Protein AF-A0A0F8Y783-F1 (afdb_monomer)

Radius of gyration: 24.33 Å; Cα contacts (8 Å, |Δi|>4): 136; chains: 1; bounding box: 51×51×79 Å

Structure (mmCIF, N/CA/C/O backbone):
data_AF-A0A0F8Y783-F1
#
_entry.id   AF-A0A0F8Y783-F1
#
loop_
_atom_site.group_PDB
_atom_site.id
_atom_site.type_symbol
_atom_site.label_atom_id
_atom_site.label_alt_id
_atom_site.label_comp_id
_atom_site.label_asym_id
_atom_site.label_entity_id
_atom_site.label_seq_id
_atom_site.pdbx_PDB_ins_code
_atom_site.Cartn_x
_atom_site.Cartn_y
_atom_site.Cartn_z
_atom_site.occupancy
_atom_site.B_iso_or_equiv
_atom_si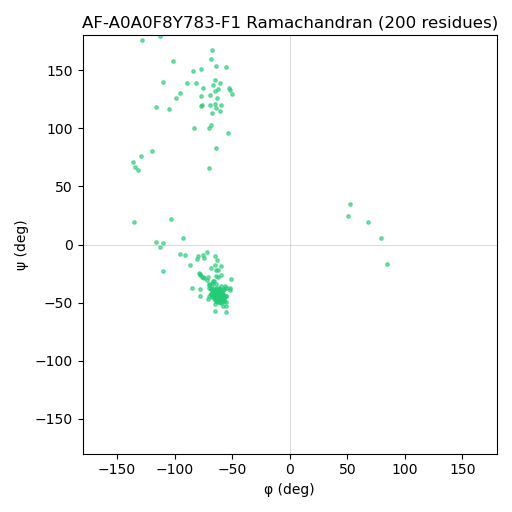te.auth_seq_id
_atom_site.auth_comp_id
_atom_site.auth_asym_id
_atom_site.auth_atom_id
_atom_site.pdbx_PDB_model_num
ATOM 1 N N . LEU A 1 1 ? 10.294 -21.915 56.892 1.00 44.09 1 LEU A N 1
ATOM 2 C CA . LEU A 1 1 ? 9.233 -21.105 57.535 1.00 44.09 1 LEU A CA 1
ATOM 3 C C . LEU A 1 1 ? 8.406 -20.443 56.436 1.00 44.09 1 LEU A C 1
ATOM 5 O O . LEU A 1 1 ? 8.855 -19.457 55.871 1.00 44.09 1 LEU A O 1
ATOM 9 N N . LYS A 1 2 ? 7.259 -21.020 56.052 1.00 48.12 2 LYS A N 1
ATOM 10 C CA . LYS A 1 2 ? 6.283 -20.293 55.223 1.00 48.12 2 LYS A CA 1
ATOM 11 C C . LYS A 1 2 ? 5.557 -19.336 56.170 1.00 48.12 2 LYS A C 1
ATOM 13 O O . LYS A 1 2 ? 4.973 -19.839 57.128 1.00 48.12 2 LYS A O 1
ATOM 18 N N . PRO A 1 3 ? 5.608 -18.011 55.979 1.00 54.16 3 PRO A N 1
ATOM 19 C CA . PRO A 1 3 ? 4.825 -17.126 56.821 1.00 54.16 3 PRO A CA 1
ATOM 20 C C . PRO A 1 3 ? 3.346 -17.423 56.559 1.00 54.16 3 PRO A C 1
ATOM 22 O O . PRO A 1 3 ? 2.856 -17.281 55.438 1.00 54.16 3 PRO A O 1
ATOM 25 N N . THR A 1 4 ? 2.646 -17.877 57.597 1.00 63.75 4 THR A N 1
ATOM 26 C CA . THR A 1 4 ? 1.186 -18.001 57.663 1.00 63.75 4 THR A CA 1
ATOM 27 C C . THR A 1 4 ? 0.576 -16.606 57.728 1.00 63.75 4 THR A C 1
ATOM 29 O O . THR A 1 4 ? 0.028 -16.186 58.742 1.00 63.75 4 THR A O 1
ATOM 32 N N . LEU A 1 5 ? 0.735 -15.838 56.655 1.00 63.12 5 LEU A N 1
ATOM 33 C CA . LEU A 1 5 ? -0.008 -14.601 56.481 1.00 63.12 5 LEU A CA 1
ATOM 34 C C . LEU A 1 5 ? -1.474 -14.959 56.242 1.00 63.12 5 LEU A C 1
ATOM 36 O O . LEU A 1 5 ? -1.787 -15.802 55.399 1.00 63.12 5 LEU A O 1
ATOM 40 N N . ASN A 1 6 ? -2.352 -14.326 57.020 1.00 78.69 6 ASN A N 1
ATOM 41 C CA . ASN A 1 6 ? -3.800 -14.457 56.922 1.00 78.69 6 ASN A CA 1
ATOM 42 C C . ASN A 1 6 ? -4.244 -14.261 55.450 1.00 78.69 6 ASN A C 1
ATOM 44 O O . ASN A 1 6 ? -3.838 -13.271 54.836 1.00 78.69 6 ASN A O 1
ATOM 48 N N . PRO A 1 7 ? -5.055 -15.164 54.865 1.00 72.00 7 PRO A N 1
ATOM 49 C CA . PRO A 1 7 ? -5.566 -15.042 53.494 1.00 72.00 7 PRO A CA 1
ATOM 50 C C . PRO A 1 7 ? -6.225 -13.691 53.170 1.00 72.00 7 PRO A C 1
ATOM 52 O O . PRO A 1 7 ? -6.149 -13.226 52.035 1.00 72.00 7 PRO A O 1
ATOM 55 N N . GLU A 1 8 ? -6.823 -13.028 54.160 1.00 75.25 8 GLU A N 1
ATOM 56 C CA . GLU A 1 8 ? -7.395 -11.685 54.000 1.00 75.25 8 GLU A CA 1
ATOM 57 C C . GLU A 1 8 ? -6.309 -10.612 53.815 1.00 75.25 8 GLU A C 1
ATOM 59 O O . GLU A 1 8 ? -6.470 -9.699 53.009 1.00 75.25 8 GLU A O 1
ATOM 64 N N . ILE A 1 9 ? -5.145 -10.768 54.457 1.00 72.00 9 ILE A N 1
ATOM 65 C CA . ILE A 1 9 ? -3.984 -9.892 54.235 1.00 72.00 9 ILE A CA 1
ATOM 66 C C . ILE A 1 9 ? -3.428 -10.101 52.819 1.00 72.00 9 ILE A C 1
ATOM 68 O O . ILE A 1 9 ? -3.039 -9.133 52.173 1.00 72.00 9 ILE A O 1
ATOM 72 N N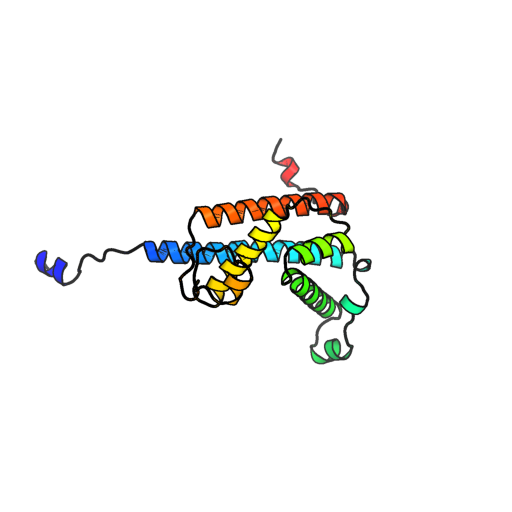 . TRP A 1 10 ? -3.461 -11.326 52.282 1.00 67.19 10 TRP A N 1
ATOM 73 C CA . TRP A 1 10 ? -3.076 -11.576 50.887 1.00 67.19 10 TRP A CA 1
ATOM 74 C C . TRP A 1 10 ? -3.999 -10.883 49.881 1.00 67.19 10 TRP A C 1
ATOM 76 O O . TRP A 1 10 ? -3.500 -10.337 48.904 1.00 67.19 10 TRP A O 1
ATOM 86 N N . LYS A 1 11 ? -5.315 -10.836 50.126 1.00 68.38 11 LYS A N 1
ATOM 87 C CA . LYS A 1 11 ? -6.260 -10.096 49.266 1.00 68.38 11 LYS A CA 1
ATOM 88 C C . LYS A 1 11 ? -6.045 -8.579 49.306 1.00 68.38 11 LYS A C 1
ATOM 90 O O . LYS A 1 11 ? -6.306 -7.914 48.308 1.00 68.38 11 LYS A O 1
ATOM 95 N N . ILE A 1 12 ? -5.582 -8.045 50.439 1.00 72.44 12 ILE A N 1
ATOM 96 C CA . ILE A 1 12 ? -5.267 -6.617 50.611 1.00 72.44 12 ILE A CA 1
ATOM 97 C C . ILE A 1 12 ? -3.920 -6.272 49.961 1.00 72.44 12 ILE A C 1
ATOM 99 O O . ILE A 1 12 ? -3.815 -5.264 49.269 1.00 72.44 12 ILE A O 1
ATOM 103 N N . LEU A 1 13 ? -2.894 -7.106 50.168 1.00 63.91 13 LEU A N 1
ATOM 104 C CA . LEU A 1 13 ? -1.547 -6.892 49.624 1.00 63.91 13 LEU A CA 1
ATOM 105 C C . LEU A 1 13 ? -1.462 -7.177 48.119 1.00 63.91 13 LEU A C 1
ATOM 107 O O . LEU A 1 13 ? -0.650 -6.572 47.424 1.00 63.91 13 LEU A O 1
ATOM 111 N N . TYR A 1 14 ? -2.303 -8.082 47.621 1.00 64.50 14 TYR A N 1
ATOM 112 C CA . TYR A 1 14 ? -2.391 -8.467 46.218 1.00 64.50 14 TYR A CA 1
ATOM 113 C C . TYR A 1 14 ? -3.855 -8.390 45.788 1.00 64.50 14 TYR A C 1
ATOM 115 O O . TYR A 1 14 ? -4.521 -9.428 45.680 1.00 64.50 14 TYR A O 1
ATOM 123 N N . PRO A 1 15 ? -4.391 -7.173 45.558 1.00 69.31 15 PRO A N 1
ATOM 124 C CA . PRO A 1 15 ? -5.706 -7.042 44.953 1.00 69.31 15 PRO A CA 1
ATOM 125 C C . PRO A 1 15 ? -5.712 -7.880 43.676 1.00 69.31 15 PRO A C 1
ATOM 127 O O . PRO A 1 15 ? -4.754 -7.833 42.909 1.00 69.31 15 PRO A O 1
ATOM 130 N N . GLN A 1 16 ? -6.754 -8.689 43.479 1.00 63.56 16 GLN A N 1
ATOM 131 C CA . GLN A 1 16 ? -6.917 -9.529 42.291 1.00 63.56 16 GLN A CA 1
ATOM 132 C C . GLN A 1 16 ? -6.810 -8.643 41.042 1.00 63.56 16 GLN A C 1
ATOM 134 O O . GLN A 1 16 ? -7.779 -7.987 40.653 1.00 63.56 16 GLN A O 1
ATOM 139 N N . ILE A 1 17 ? -5.618 -8.577 40.442 1.00 64.31 17 ILE A N 1
ATOM 140 C CA . ILE A 1 17 ? -5.373 -7.780 39.245 1.00 64.31 17 ILE A CA 1
ATOM 141 C C . ILE A 1 17 ? -6.120 -8.486 38.122 1.00 64.31 17 ILE A C 1
ATOM 143 O O . ILE A 1 17 ? -5.658 -9.487 37.575 1.00 64.31 17 ILE A O 1
ATOM 147 N N . LYS A 1 18 ? -7.299 -7.972 37.774 1.00 65.94 18 LYS A N 1
ATOM 148 C CA . LYS A 1 18 ? -7.947 -8.339 36.518 1.00 65.94 18 LYS A CA 1
ATOM 149 C C . LYS A 1 18 ? -7.101 -7.755 35.393 1.00 65.94 18 LYS A C 1
ATOM 151 O O . LYS A 1 18 ? -7.130 -6.551 35.153 1.00 65.94 18 LYS A O 1
ATOM 156 N N . ILE A 1 19 ? -6.320 -8.608 34.737 1.00 68.81 19 ILE A N 1
ATOM 157 C CA . ILE A 1 19 ? -5.598 -8.233 33.523 1.00 68.81 19 ILE A CA 1
ATOM 158 C C . ILE A 1 19 ? -6.641 -7.994 32.431 1.00 68.81 19 ILE A C 1
ATOM 160 O O . ILE A 1 19 ? -7.349 -8.909 32.013 1.00 68.81 19 ILE A O 1
ATOM 164 N N . ASP A 1 20 ? -6.752 -6.745 31.994 1.00 75.06 20 ASP A N 1
ATOM 165 C CA . ASP A 1 20 ? -7.620 -6.356 30.893 1.00 75.06 20 ASP A CA 1
ATOM 166 C C . ASP A 1 20 ? -6.916 -6.604 29.551 1.00 75.06 20 ASP A C 1
ATOM 168 O O . ASP A 1 20 ? -6.082 -5.815 29.096 1.00 75.06 20 ASP A O 1
ATOM 172 N N . PHE A 1 21 ? -7.262 -7.718 28.905 1.00 80.81 21 PHE A N 1
ATOM 173 C CA . PHE A 1 21 ? -6.739 -8.086 27.588 1.00 80.81 21 PHE A CA 1
ATOM 174 C C . PHE A 1 21 ? -7.296 -7.227 26.443 1.00 80.81 21 PHE A C 1
ATOM 176 O O . PHE A 1 21 ? -6.810 -7.346 25.318 1.00 80.81 21 PHE A O 1
ATOM 183 N N . SER A 1 22 ? -8.271 -6.340 26.684 1.00 80.19 22 SER A N 1
ATOM 184 C CA . SER A 1 22 ? -8.797 -5.460 25.632 1.00 80.19 22 SER A CA 1
ATOM 185 C C . SER A 1 22 ? -7.713 -4.532 25.075 1.00 80.19 22 SER A C 1
ATOM 187 O O . SER A 1 22 ? -7.599 -4.380 23.859 1.00 80.19 22 SER A O 1
ATOM 189 N N . LYS A 1 23 ? -6.829 -4.024 25.945 1.00 81.81 23 LYS A N 1
ATOM 190 C CA . LYS A 1 23 ? -5.661 -3.222 25.548 1.00 81.81 23 LYS A CA 1
ATOM 191 C C . LYS A 1 23 ? -4.680 -4.023 24.699 1.00 81.81 23 LYS A C 1
ATOM 193 O O . LYS A 1 23 ? -4.143 -3.505 23.726 1.00 81.81 23 LYS A O 1
ATOM 198 N N . PHE A 1 24 ? -4.469 -5.296 25.037 1.00 87.06 24 PHE A N 1
ATOM 199 C CA . PHE A 1 24 ? -3.630 -6.184 24.235 1.00 87.06 24 PHE A CA 1
ATOM 200 C C . PHE A 1 24 ? -4.241 -6.425 22.849 1.00 87.06 24 PHE A C 1
ATOM 202 O O . PHE A 1 24 ? -3.534 -6.334 21.847 1.00 87.06 24 PHE A O 1
ATOM 209 N N . LYS A 1 25 ? -5.558 -6.662 22.777 1.00 88.56 25 LYS A N 1
ATOM 210 C CA . LYS A 1 25 ? -6.282 -6.834 21.509 1.00 88.56 25 LYS A CA 1
ATOM 211 C C . LYS A 1 25 ? -6.174 -5.586 20.628 1.00 88.56 25 LYS A C 1
ATOM 213 O O . LYS A 1 25 ? -5.862 -5.708 19.448 1.00 88.56 25 LYS A O 1
ATOM 218 N N . GLU A 1 26 ? -6.348 -4.397 21.203 1.00 88.38 26 GLU A N 1
ATOM 219 C CA . GLU A 1 26 ? -6.189 -3.126 20.487 1.00 88.38 26 GLU A CA 1
ATOM 220 C C . GLU A 1 26 ? -4.766 -2.942 19.936 1.00 88.38 26 GLU A C 1
ATOM 222 O O . GLU A 1 26 ? -4.599 -2.613 18.760 1.00 88.38 26 GLU A O 1
ATOM 227 N N . ILE A 1 27 ? -3.740 -3.193 20.758 1.00 91.12 27 ILE A N 1
ATOM 228 C CA . ILE A 1 27 ? -2.333 -3.116 20.335 1.00 91.12 27 ILE A CA 1
ATOM 229 C C . ILE A 1 27 ? -2.062 -4.101 19.195 1.00 91.12 27 ILE A C 1
ATOM 231 O O . ILE A 1 27 ? -1.454 -3.727 18.194 1.00 91.12 27 ILE A O 1
ATOM 235 N N . ASN A 1 28 ? -2.540 -5.341 19.319 1.00 93.56 2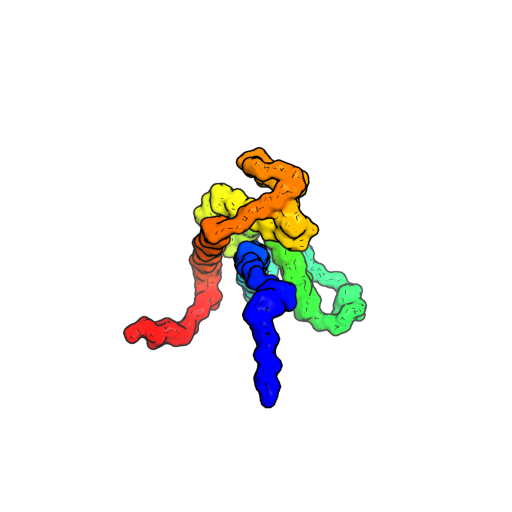8 ASN A N 1
ATOM 236 C CA . ASN A 1 28 ? -2.357 -6.364 18.296 1.00 93.56 28 ASN A CA 1
ATOM 237 C C . ASN A 1 28 ? -3.007 -5.949 16.967 1.00 93.56 28 ASN A C 1
ATOM 239 O O . ASN A 1 28 ? -2.375 -5.991 15.917 1.00 93.56 28 ASN A O 1
ATOM 243 N N . PHE A 1 29 ? -4.245 -5.462 17.011 1.00 95.25 29 PHE A N 1
ATOM 244 C CA . PHE A 1 29 ? -4.955 -4.991 15.825 1.00 95.25 29 PHE A CA 1
ATOM 245 C C . PHE A 1 29 ? -4.290 -3.807 15.147 1.00 95.25 29 PHE A C 1
ATOM 247 O O . PHE A 1 29 ? -4.140 -3.801 13.926 1.00 95.25 29 PHE A O 1
ATOM 254 N N . ARG A 1 30 ? -3.852 -2.825 15.935 1.00 94.94 30 ARG A N 1
ATOM 255 C CA . ARG A 1 30 ? -3.071 -1.698 15.435 1.00 94.94 30 ARG A CA 1
ATOM 256 C C . ARG A 1 30 ? -1.804 -2.180 14.732 1.00 94.94 30 ARG A C 1
ATOM 258 O O . ARG A 1 30 ? -1.518 -1.730 13.624 1.00 94.94 30 ARG A O 1
ATOM 265 N N . ASN A 1 31 ? -1.053 -3.077 15.366 1.00 96.12 31 ASN A N 1
ATOM 266 C CA . ASN A 1 31 ? 0.198 -3.584 14.814 1.00 96.12 31 ASN A CA 1
ATOM 267 C C . ASN A 1 31 ? -0.044 -4.369 13.523 1.00 96.12 31 ASN A C 1
ATOM 269 O O . ASN A 1 31 ? 0.645 -4.117 12.542 1.00 96.12 31 ASN A O 1
ATOM 273 N N . ASN A 1 32 ? -1.063 -5.230 13.486 1.00 97.25 32 ASN A N 1
ATOM 274 C CA . ASN A 1 32 ? -1.432 -5.989 12.291 1.00 97.25 32 ASN A CA 1
ATOM 275 C C . ASN A 1 32 ? -1.875 -5.078 11.143 1.00 97.25 32 ASN A C 1
ATOM 277 O O . ASN A 1 32 ? -1.411 -5.256 10.021 1.00 97.25 32 ASN A O 1
ATOM 281 N N . LEU A 1 33 ? -2.697 -4.057 11.418 1.00 97.62 33 LEU A N 1
ATOM 282 C CA . LEU A 1 33 ? -3.080 -3.054 10.421 1.00 97.62 33 LEU A CA 1
ATOM 283 C C . LEU A 1 33 ? -1.842 -2.399 9.796 1.00 97.62 33 LEU A C 1
ATOM 285 O O . LEU A 1 33 ? -1.712 -2.341 8.576 1.00 97.62 33 LEU A O 1
ATOM 289 N N . ILE A 1 34 ? -0.937 -1.889 10.636 1.00 97.00 34 ILE A N 1
ATOM 290 C CA . ILE A 1 34 ? 0.261 -1.180 10.173 1.00 97.00 34 ILE A CA 1
ATOM 291 C C . ILE A 1 34 ? 1.181 -2.133 9.410 1.00 97.00 34 ILE A C 1
ATOM 293 O O . ILE A 1 34 ? 1.681 -1.764 8.346 1.00 97.00 34 ILE A O 1
ATOM 297 N N . TYR A 1 35 ? 1.395 -3.335 9.941 1.00 97.56 35 TYR A N 1
ATOM 298 C CA . TYR A 1 35 ? 2.283 -4.338 9.372 1.00 97.56 35 TYR A CA 1
ATOM 299 C C . TYR A 1 35 ? 1.787 -4.822 8.009 1.00 97.56 35 TYR A C 1
ATOM 301 O O . TYR A 1 35 ? 2.489 -4.632 7.020 1.00 97.56 35 TYR A O 1
ATOM 309 N N . PHE A 1 36 ? 0.560 -5.348 7.920 1.00 97.81 36 PHE A N 1
ATOM 310 C CA . PHE A 1 36 ? 0.013 -5.866 6.663 1.00 97.81 36 PHE A CA 1
ATOM 311 C C . PHE A 1 36 ? -0.038 -4.802 5.574 1.00 97.81 36 PHE A C 1
ATOM 313 O O . PHE A 1 36 ? 0.320 -5.071 4.432 1.00 97.81 36 PHE A O 1
ATOM 320 N N . TYR A 1 37 ? -0.433 -3.578 5.929 1.00 96.88 37 TYR A N 1
ATOM 321 C CA . TYR A 1 37 ? -0.467 -2.476 4.977 1.00 96.88 37 TYR A CA 1
ATOM 322 C C . TYR A 1 37 ? 0.947 -2.108 4.483 1.00 96.88 37 TYR A C 1
ATOM 324 O O . TYR A 1 37 ? 1.146 -1.851 3.296 1.00 96.88 37 TYR A O 1
ATOM 332 N N . SER A 1 38 ? 1.947 -2.114 5.371 1.00 95.62 38 SER A N 1
ATOM 333 C CA . SER A 1 38 ? 3.337 -1.812 4.998 1.00 95.62 38 SER A CA 1
ATOM 334 C C . SER A 1 38 ? 3.940 -2.903 4.110 1.00 95.62 38 SER A C 1
ATOM 336 O O . SER A 1 38 ? 4.579 -2.581 3.112 1.00 95.62 38 SER A O 1
ATOM 338 N N . GLU A 1 39 ? 3.696 -4.178 4.424 1.00 97.38 39 GLU A N 1
ATOM 339 C CA . GLU A 1 39 ? 4.132 -5.306 3.590 1.00 97.38 39 GLU A CA 1
ATOM 340 C C . GLU A 1 39 ? 3.457 -5.287 2.215 1.00 97.38 39 GLU A C 1
ATOM 342 O O . GLU A 1 39 ? 4.116 -5.508 1.201 1.00 97.38 39 GLU A O 1
ATOM 347 N N . PHE A 1 40 ? 2.169 -4.937 2.155 1.00 97.31 40 PHE A N 1
ATOM 348 C CA . PHE A 1 40 ? 1.440 -4.770 0.900 1.00 97.31 40 PHE A CA 1
ATOM 349 C C . PHE A 1 40 ? 2.055 -3.686 0.001 1.00 97.31 40 PHE A C 1
ATOM 351 O O . PHE A 1 40 ? 2.264 -3.913 -1.188 1.00 97.31 40 PHE A O 1
ATOM 358 N N . GLU A 1 41 ? 2.416 -2.515 0.534 1.00 95.56 41 GLU A N 1
ATOM 359 C CA . GLU A 1 41 ? 3.092 -1.486 -0.275 1.00 95.56 41 GLU A CA 1
ATOM 360 C C . GLU A 1 41 ? 4.524 -1.886 -0.649 1.00 95.56 41 GLU A C 1
ATOM 362 O O . GLU A 1 41 ? 4.979 -1.634 -1.771 1.00 95.56 41 GLU A O 1
ATOM 367 N N . PHE A 1 42 ? 5.229 -2.546 0.270 1.00 96.06 42 PHE A N 1
ATOM 368 C CA . PHE A 1 42 ? 6.585 -3.020 0.034 1.00 96.06 42 PHE A CA 1
ATOM 369 C C . PHE A 1 42 ? 6.647 -4.110 -1.041 1.00 96.06 42 PHE A C 1
ATOM 371 O O . PHE A 1 42 ? 7.617 -4.171 -1.801 1.00 96.06 42 PHE A O 1
ATOM 378 N N . TYR A 1 43 ? 5.594 -4.920 -1.156 1.00 96.69 43 TYR A N 1
ATOM 379 C CA . TYR A 1 43 ? 5.417 -5.880 -2.235 1.00 96.69 43 TYR A CA 1
ATOM 380 C C . TYR A 1 43 ? 5.501 -5.201 -3.608 1.00 96.69 43 TYR A C 1
ATOM 382 O O . TYR A 1 43 ? 6.399 -5.499 -4.399 1.00 96.69 43 TYR A O 1
ATOM 390 N N . PHE A 1 44 ? 4.642 -4.208 -3.867 1.00 95.69 44 PHE A N 1
ATOM 391 C CA . PHE A 1 44 ? 4.665 -3.478 -5.138 1.00 95.69 44 PHE A CA 1
ATOM 392 C C . PHE A 1 44 ? 5.987 -2.763 -5.370 1.00 95.69 44 PHE A C 1
ATOM 394 O O . PHE A 1 44 ? 6.494 -2.757 -6.492 1.00 95.69 44 PHE A O 1
ATOM 401 N N . TYR A 1 45 ? 6.566 -2.181 -4.316 1.00 95.69 45 TYR A N 1
ATOM 402 C CA . TYR A 1 45 ? 7.880 -1.559 -4.404 1.00 95.69 45 TYR A CA 1
ATOM 403 C C . TYR A 1 45 ? 8.926 -2.543 -4.942 1.00 95.69 45 TYR A C 1
ATOM 405 O O . TYR A 1 45 ? 9.644 -2.218 -5.889 1.00 95.69 45 TYR A O 1
ATOM 413 N N . LYS A 1 46 ? 8.987 -3.757 -4.380 1.00 94.06 46 LYS A N 1
ATOM 414 C CA . LYS A 1 46 ? 9.922 -4.801 -4.814 1.00 94.06 46 LYS A CA 1
ATOM 415 C C . LYS A 1 46 ? 9.674 -5.218 -6.257 1.00 94.06 46 LYS A C 1
ATOM 417 O O . LYS A 1 46 ? 10.629 -5.269 -7.031 1.00 94.06 46 LYS A O 1
ATOM 422 N N . CYS A 1 47 ? 8.419 -5.471 -6.624 1.00 93.12 47 CYS A N 1
ATOM 423 C CA . CYS A 1 47 ? 8.063 -5.898 -7.975 1.00 93.12 47 CYS A CA 1
ATOM 424 C C . CYS A 1 47 ? 8.438 -4.839 -9.015 1.00 93.12 47 CYS A C 1
ATOM 426 O O . CYS A 1 47 ? 9.111 -5.149 -9.998 1.00 93.12 47 CYS A O 1
ATOM 428 N N . LEU A 1 48 ? 8.093 -3.573 -8.770 1.00 93.38 48 LEU A N 1
ATOM 429 C CA . LEU A 1 48 ? 8.436 -2.470 -9.668 1.00 93.38 48 LEU A CA 1
ATOM 430 C C . LEU A 1 48 ? 9.942 -2.243 -9.746 1.00 93.38 48 LEU A C 1
ATOM 432 O O . LEU A 1 48 ? 10.482 -2.117 -10.844 1.00 93.38 48 LEU A O 1
ATOM 436 N N . LYS A 1 49 ? 10.636 -2.240 -8.602 1.00 92.62 49 LYS A N 1
ATOM 437 C CA . LYS A 1 49 ? 12.094 -2.086 -8.569 1.00 92.62 49 LYS A CA 1
ATOM 438 C C . LYS A 1 49 ? 12.762 -3.190 -9.384 1.00 92.62 49 LYS A C 1
ATOM 440 O O . LYS A 1 49 ? 13.648 -2.901 -10.182 1.00 92.62 49 LYS A O 1
ATOM 445 N N . HIS A 1 50 ? 12.306 -4.432 -9.235 1.00 90.38 50 HIS A N 1
ATOM 446 C CA . HIS A 1 50 ? 12.811 -5.555 -10.015 1.00 90.38 50 HIS A CA 1
ATOM 447 C C . HIS A 1 50 ? 12.554 -5.378 -11.518 1.00 90.38 50 HIS A C 1
ATOM 449 O O . HIS A 1 50 ? 13.484 -5.518 -12.311 1.00 90.38 50 HIS A O 1
ATOM 455 N N . CYS A 1 51 ? 11.327 -5.017 -11.909 1.00 90.31 51 CYS A N 1
ATOM 456 C CA . CYS A 1 51 ? 10.969 -4.792 -13.310 1.00 90.31 51 CYS A CA 1
ATOM 457 C C . CYS A 1 51 ? 11.846 -3.715 -13.951 1.00 90.31 51 CYS A C 1
ATOM 459 O O . CYS A 1 51 ? 12.403 -3.937 -15.020 1.00 90.31 51 CYS A O 1
ATOM 461 N N . PHE A 1 52 ? 12.024 -2.578 -13.282 1.00 90.69 52 PHE A N 1
ATOM 462 C CA . PHE A 1 52 ? 12.798 -1.458 -13.811 1.00 90.69 52 PHE A CA 1
ATOM 463 C C . PHE A 1 52 ? 14.308 -1.706 -13.835 1.00 90.69 52 PHE A C 1
ATOM 465 O O . PHE A 1 52 ? 14.982 -1.219 -14.734 1.00 90.69 52 PHE A O 1
ATOM 472 N N . ILE A 1 53 ? 14.849 -2.506 -12.910 1.00 87.56 53 ILE A N 1
ATOM 473 C CA . ILE A 1 53 ? 16.247 -2.960 -12.990 1.00 87.56 53 ILE A CA 1
ATOM 474 C C . ILE A 1 53 ? 16.448 -3.889 -14.193 1.00 87.56 53 ILE A C 1
ATOM 476 O O . ILE A 1 53 ? 17.473 -3.819 -14.865 1.00 87.56 53 ILE A O 1
ATOM 480 N N . LYS A 1 54 ? 15.483 -4.774 -14.470 1.00 86.12 54 LYS A N 1
ATOM 481 C CA . LYS A 1 54 ? 15.560 -5.713 -15.599 1.00 86.12 54 LYS A CA 1
ATOM 482 C C . LYS A 1 54 ? 15.231 -5.072 -16.945 1.00 86.12 54 LYS A C 1
ATOM 484 O O . LYS A 1 54 ? 15.696 -5.577 -17.962 1.00 86.12 54 LYS A O 1
ATOM 489 N N . ARG A 1 55 ? 14.434 -4.004 -16.944 1.00 87.56 55 ARG A N 1
ATOM 490 C CA . ARG A 1 55 ? 13.970 -3.279 -18.131 1.00 87.56 55 ARG A CA 1
ATOM 491 C C . ARG A 1 55 ? 14.102 -1.761 -17.947 1.00 87.56 55 ARG A C 1
ATOM 493 O O . ARG A 1 55 ? 13.086 -1.063 -17.842 1.00 87.56 55 ARG A O 1
ATOM 500 N N . PRO A 1 56 ? 15.336 -1.236 -17.857 1.00 87.62 56 PRO A N 1
ATOM 501 C CA . PRO A 1 56 ? 15.577 0.189 -17.641 1.00 87.62 56 PRO A CA 1
ATOM 502 C C . PRO A 1 56 ? 15.040 1.068 -18.779 1.00 87.62 56 PRO A C 1
ATOM 504 O O . PRO A 1 56 ? 14.732 2.231 -18.546 1.00 87.62 56 PRO A O 1
ATOM 507 N N . GLU A 1 57 ? 14.848 0.524 -19.983 1.00 87.94 57 GLU A N 1
ATOM 508 C CA . GLU A 1 57 ? 14.267 1.222 -21.135 1.00 87.94 57 GLU A CA 1
ATOM 509 C C . GLU A 1 57 ? 12.809 1.671 -20.934 1.00 87.94 57 GLU A C 1
ATOM 511 O O . GLU A 1 57 ? 12.293 2.464 -21.717 1.00 87.94 57 GLU A O 1
ATOM 516 N N . LEU A 1 58 ? 12.130 1.176 -19.892 1.00 88.62 58 LEU A N 1
ATOM 517 C CA . LEU A 1 58 ? 10.780 1.613 -19.517 1.00 88.62 58 LEU A CA 1
ATOM 518 C C . LEU A 1 58 ? 10.788 2.930 -18.717 1.00 88.62 58 LEU A C 1
ATOM 520 O O . LEU A 1 58 ? 9.735 3.546 -18.512 1.00 88.62 58 LEU A O 1
ATOM 524 N N . LEU A 1 59 ? 11.962 3.363 -18.253 1.00 87.06 59 LEU A N 1
ATOM 525 C CA . LEU A 1 59 ? 12.149 4.603 -17.508 1.00 87.06 59 LEU A CA 1
ATOM 526 C C . LEU A 1 59 ? 12.418 5.763 -18.467 1.00 87.06 59 LEU A C 1
ATOM 528 O O . LEU A 1 59 ? 13.165 5.643 -19.434 1.00 87.06 59 LEU A O 1
ATOM 532 N N . GLU A 1 60 ? 11.825 6.917 -18.179 1.00 85.75 60 GLU A N 1
ATOM 533 C CA . GLU A 1 60 ? 12.189 8.156 -18.865 1.00 85.75 60 GLU A CA 1
ATOM 534 C C . GLU A 1 60 ? 13.506 8.701 -18.305 1.00 85.75 60 GLU A C 1
ATOM 536 O O . GLU A 1 60 ? 13.786 8.567 -17.115 1.00 85.75 60 GLU A O 1
ATOM 541 N N . GLU A 1 61 ? 14.278 9.411 -19.130 1.00 81.12 61 GLU A N 1
ATOM 542 C CA . GLU A 1 61 ? 15.573 9.988 -18.740 1.00 81.12 61 GLU A CA 1
ATOM 543 C C . GLU A 1 61 ? 15.483 10.827 -17.452 1.00 81.12 61 GLU A C 1
ATOM 545 O O . GLU A 1 61 ? 16.321 10.716 -16.561 1.00 81.12 61 GLU A O 1
ATOM 550 N N . LYS A 1 62 ? 14.398 11.590 -17.280 1.00 82.19 62 LYS A N 1
ATOM 551 C CA . LYS A 1 62 ? 14.142 12.391 -16.069 1.00 82.19 62 LYS A CA 1
ATOM 552 C C . LYS A 1 62 ? 13.950 11.562 -14.788 1.00 82.19 62 LYS A C 1
ATOM 554 O O . LYS A 1 62 ? 14.190 12.070 -13.695 1.00 82.19 62 LYS A O 1
ATOM 559 N N . GLU A 1 63 ? 13.489 10.315 -14.905 1.00 80.38 63 GLU A N 1
ATOM 560 C CA . GLU A 1 63 ? 13.242 9.411 -13.770 1.00 80.38 63 GLU A CA 1
ATOM 561 C C . GLU A 1 63 ? 14.560 8.811 -13.249 1.00 80.38 63 GLU A C 1
ATOM 563 O O . GLU A 1 63 ? 14.672 8.510 -12.062 1.00 80.38 63 GLU A O 1
ATOM 568 N N . VAL A 1 64 ? 15.582 8.721 -14.106 1.00 77.69 64 VAL A N 1
ATOM 569 C CA . VAL A 1 64 ? 16.906 8.152 -13.792 1.00 77.69 64 VAL A CA 1
ATOM 570 C C . VAL A 1 64 ? 18.056 9.156 -13.865 1.00 77.69 64 VAL A C 1
ATOM 572 O O . VAL A 1 64 ? 19.201 8.782 -13.635 1.00 77.69 64 VAL A O 1
ATOM 575 N N . SER A 1 65 ? 17.777 10.430 -14.148 1.00 80.88 65 SER A N 1
ATOM 576 C CA . SER A 1 65 ? 18.801 11.474 -14.197 1.00 80.88 65 SER A CA 1
ATOM 577 C C . SER A 1 65 ? 19.419 11.690 -12.812 1.00 80.88 65 SER A C 1
ATOM 579 O O . SER A 1 65 ? 18.722 12.005 -11.839 1.00 80.88 65 SER A O 1
ATOM 581 N N . ILE A 1 66 ? 20.738 11.502 -12.735 1.00 80.56 66 ILE A N 1
ATOM 582 C CA . ILE A 1 66 ? 21.547 11.638 -11.523 1.00 80.56 66 ILE A CA 1
ATOM 583 C C . ILE A 1 66 ? 22.529 12.796 -11.730 1.00 80.56 66 ILE A C 1
ATOM 585 O O . ILE A 1 66 ? 23.376 12.727 -12.624 1.00 80.56 66 ILE A O 1
ATOM 589 N N . PRO A 1 67 ? 22.453 13.866 -10.922 1.00 82.06 67 PRO A N 1
ATOM 590 C CA . PRO A 1 67 ? 23.445 14.932 -10.965 1.00 82.06 67 PRO A CA 1
ATOM 591 C C . PRO A 1 67 ? 24.832 14.400 -10.586 1.00 82.06 67 PRO A C 1
ATOM 593 O O . PRO A 1 67 ? 24.978 13.769 -9.545 1.00 82.06 67 PRO A O 1
ATOM 596 N N . ILE A 1 68 ? 25.876 14.742 -11.351 1.00 77.25 68 ILE A N 1
ATOM 597 C CA . ILE A 1 68 ? 27.270 14.339 -11.055 1.00 77.25 68 ILE A CA 1
ATOM 598 C C . ILE A 1 68 ? 27.664 14.698 -9.613 1.00 77.25 68 ILE A C 1
ATOM 600 O O . ILE A 1 68 ? 28.316 13.918 -8.924 1.00 77.25 68 ILE A O 1
ATOM 604 N N . LYS A 1 69 ? 27.196 15.852 -9.125 1.00 82.38 69 LYS A N 1
ATOM 605 C CA . LYS A 1 69 ? 27.407 16.294 -7.745 1.00 82.38 69 LYS A CA 1
ATOM 606 C C . LYS A 1 69 ? 26.913 15.276 -6.703 1.00 82.38 69 LYS A C 1
ATOM 608 O O . LYS A 1 69 ? 27.579 15.098 -5.694 1.00 82.38 69 LYS A O 1
ATOM 613 N N . SER A 1 70 ? 25.797 14.574 -6.935 1.00 76.75 70 SER A N 1
ATOM 614 C CA . SER A 1 70 ? 25.298 13.593 -5.958 1.00 76.75 70 SER A CA 1
ATOM 615 C C . SER A 1 70 ? 26.174 12.342 -5.872 1.00 76.75 70 SER A C 1
ATOM 617 O O . SER A 1 70 ? 26.265 11.755 -4.796 1.00 76.75 70 SER A O 1
ATOM 619 N N . ILE A 1 71 ? 26.863 11.980 -6.957 1.00 77.25 71 ILE A N 1
ATOM 620 C CA . ILE A 1 71 ? 27.841 10.884 -6.976 1.00 77.25 71 ILE A CA 1
ATOM 621 C C . ILE A 1 71 ? 29.092 11.295 -6.189 1.00 77.25 71 ILE A C 1
ATOM 623 O O . ILE A 1 71 ? 29.560 10.547 -5.334 1.00 77.25 71 ILE A O 1
ATOM 627 N N . LEU A 1 72 ? 29.594 12.509 -6.439 1.00 78.62 72 LEU A N 1
ATOM 628 C CA . LEU A 1 72 ? 30.809 13.030 -5.804 1.00 78.62 72 LEU A CA 1
ATOM 629 C C . LEU A 1 72 ? 30.634 13.295 -4.300 1.00 78.62 72 LEU A C 1
ATOM 631 O O . LEU A 1 72 ? 31.549 13.024 -3.530 1.00 78.62 72 LEU A O 1
ATOM 635 N N . ASP A 1 73 ? 29.470 13.794 -3.876 1.00 83.62 73 ASP A N 1
ATOM 636 C CA . ASP A 1 73 ? 29.242 14.212 -2.486 1.00 83.62 73 ASP A CA 1
ATOM 637 C C . ASP A 1 73 ? 28.969 13.035 -1.530 1.00 83.62 73 ASP A C 1
ATOM 639 O O . ASP A 1 73 ? 29.166 13.167 -0.323 1.00 83.62 73 ASP A O 1
ATOM 643 N N . ASN A 1 74 ? 28.483 11.891 -2.030 1.00 74.12 74 ASN A N 1
ATOM 644 C CA . ASN A 1 74 ? 27.965 10.815 -1.175 1.00 74.12 74 ASN A CA 1
ATOM 645 C C . ASN A 1 74 ? 28.832 9.544 -1.126 1.00 74.12 74 ASN A C 1
ATOM 647 O O . ASN A 1 74 ? 28.443 8.594 -0.448 1.00 74.12 74 ASN A O 1
ATOM 651 N N . ASN A 1 75 ? 29.975 9.500 -1.823 1.00 77.88 75 ASN A N 1
ATOM 652 C CA . ASN A 1 75 ? 30.830 8.305 -1.943 1.00 77.88 75 ASN A CA 1
ATOM 653 C C . ASN A 1 75 ? 30.075 7.025 -2.372 1.00 77.88 75 ASN A C 1
ATOM 655 O O . ASN A 1 75 ? 30.521 5.918 -2.072 1.00 77.88 75 ASN A O 1
ATOM 659 N N . TYR A 1 76 ? 28.936 7.158 -3.059 1.00 76.94 76 TYR A N 1
ATOM 660 C CA . TYR A 1 76 ? 28.194 6.018 -3.596 1.00 76.94 76 TYR A CA 1
ATOM 661 C C . TYR A 1 76 ? 28.763 5.591 -4.946 1.00 76.94 76 TYR A C 1
ATOM 663 O O . TYR A 1 76 ? 29.209 6.416 -5.748 1.00 76.94 76 TYR A O 1
ATOM 671 N N . SER A 1 77 ? 28.666 4.296 -5.234 1.00 84.25 77 SER A N 1
ATOM 672 C CA . SER A 1 77 ? 28.780 3.812 -6.606 1.00 84.25 77 SER A CA 1
ATOM 673 C C . SER A 1 77 ? 27.624 4.350 -7.462 1.00 84.25 77 SER A C 1
ATOM 675 O O . SER A 1 77 ? 26.525 4.624 -6.970 1.00 84.25 77 SER A O 1
ATOM 677 N N . LEU A 1 78 ? 27.849 4.471 -8.775 1.00 81.69 78 LEU A N 1
ATOM 678 C CA . LEU A 1 78 ? 26.796 4.865 -9.719 1.00 81.69 78 LEU A CA 1
ATOM 679 C C . LEU A 1 78 ? 25.572 3.940 -9.611 1.00 81.69 78 LEU A C 1
ATOM 681 O O . LEU A 1 78 ? 24.437 4.404 -9.682 1.00 81.69 78 LEU A O 1
ATOM 685 N N . GLU A 1 79 ? 25.796 2.642 -9.396 1.00 82.88 79 GLU A N 1
ATOM 686 C CA . GLU A 1 79 ? 24.728 1.657 -9.229 1.00 82.88 79 GLU A CA 1
ATOM 687 C C . GLU A 1 79 ? 23.865 1.939 -7.990 1.00 82.88 79 GLU A C 1
ATOM 689 O O . GLU A 1 79 ? 22.636 1.947 -8.082 1.00 82.88 79 GLU A O 1
ATOM 694 N N . GLU A 1 80 ? 24.482 2.211 -6.839 1.00 84.75 80 GLU A N 1
ATOM 695 C CA . GLU A 1 80 ? 23.758 2.529 -5.603 1.00 84.75 80 GLU A CA 1
ATOM 696 C C . GLU A 1 80 ? 22.912 3.795 -5.753 1.00 84.75 80 GLU A C 1
ATOM 698 O O . GLU A 1 80 ? 21.759 3.833 -5.311 1.00 84.75 80 GLU A O 1
ATOM 703 N N . GLU A 1 81 ? 23.445 4.812 -6.429 1.00 85.94 81 GLU A N 1
ATOM 704 C CA . GLU A 1 81 ? 22.725 6.060 -6.661 1.00 85.94 81 GLU A CA 1
ATOM 705 C C . GLU A 1 81 ? 21.542 5.858 -7.629 1.00 85.94 81 GLU A C 1
ATOM 707 O O . GLU A 1 81 ? 20.446 6.367 -7.369 1.00 85.94 81 GLU A O 1
ATOM 712 N N . VAL A 1 82 ? 21.697 5.025 -8.670 1.00 84.94 82 VAL A N 1
ATOM 713 C CA . VAL A 1 82 ? 20.589 4.593 -9.549 1.00 84.94 82 VAL A CA 1
ATOM 714 C C . VAL A 1 82 ? 19.515 3.861 -8.752 1.00 84.94 82 VAL A C 1
ATOM 716 O O . VAL A 1 82 ? 18.335 4.210 -8.842 1.00 84.94 82 VAL A O 1
ATOM 719 N N . GLN A 1 83 ? 19.892 2.883 -7.926 1.00 87.94 83 GLN A N 1
ATOM 720 C CA . GLN A 1 83 ? 18.927 2.132 -7.124 1.00 87.94 83 GLN A CA 1
ATOM 721 C C . GLN A 1 83 ? 18.175 3.022 -6.130 1.00 87.94 83 GLN A C 1
ATOM 723 O O . GLN A 1 83 ? 16.970 2.843 -5.922 1.00 87.94 83 GLN A O 1
ATOM 728 N N . LYS A 1 84 ? 18.866 3.986 -5.519 1.00 87.94 84 LYS A N 1
ATOM 729 C CA . LYS A 1 84 ? 18.284 4.951 -4.583 1.00 87.94 84 LYS A CA 1
ATOM 730 C C . LYS A 1 84 ? 17.327 5.908 -5.285 1.00 87.94 84 LYS A C 1
ATOM 732 O O . LYS A 1 84 ? 16.229 6.152 -4.779 1.00 87.94 84 LYS A O 1
ATOM 737 N N . LYS A 1 85 ? 17.714 6.437 -6.448 1.00 88.75 85 LYS A N 1
ATOM 738 C CA . LYS A 1 85 ? 16.871 7.314 -7.268 1.00 88.75 85 LYS A CA 1
ATOM 739 C C . LYS A 1 85 ? 15.613 6.581 -7.728 1.00 88.75 85 LYS A C 1
ATOM 741 O O . LYS A 1 85 ? 14.514 7.068 -7.471 1.00 88.75 85 LYS A O 1
ATOM 746 N N . LEU A 1 86 ? 15.765 5.377 -8.277 1.00 90.69 86 LEU A N 1
ATOM 747 C CA . LEU A 1 86 ? 14.651 4.518 -8.676 1.00 90.69 86 LEU A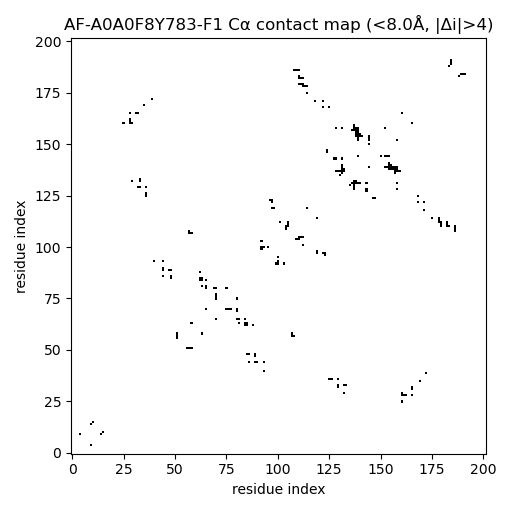 CA 1
ATOM 748 C C . LEU A 1 86 ? 13.713 4.216 -7.499 1.00 90.69 86 LEU A C 1
ATOM 750 O O . LEU A 1 86 ? 12.497 4.343 -7.626 1.00 90.69 86 LEU A O 1
ATOM 754 N N . GLY A 1 87 ? 14.272 3.872 -6.335 1.00 91.38 87 GLY A N 1
ATOM 755 C CA . GLY A 1 87 ? 13.490 3.626 -5.125 1.00 91.38 87 GLY A CA 1
ATOM 756 C C . GLY A 1 87 ? 12.621 4.826 -4.739 1.00 91.38 87 GLY A C 1
ATOM 757 O O . GLY A 1 87 ? 11.424 4.669 -4.502 1.00 91.38 87 GLY A O 1
ATOM 758 N N . LYS A 1 88 ? 13.192 6.036 -4.760 1.00 91.31 88 LYS A N 1
ATOM 759 C CA . LYS A 1 88 ? 12.448 7.274 -4.488 1.00 91.31 88 LYS A CA 1
ATOM 760 C C . LYS A 1 88 ? 11.339 7.526 -5.507 1.00 91.31 88 LYS A C 1
ATOM 762 O O . LYS A 1 88 ? 10.253 7.939 -5.106 1.00 91.31 88 LYS A O 1
ATOM 767 N N . GLU A 1 89 ? 11.587 7.296 -6.794 1.00 90.56 89 GLU A N 1
ATOM 768 C CA . GLU A 1 89 ? 10.557 7.463 -7.827 1.00 90.56 89 GLU A CA 1
ATOM 769 C C . GLU A 1 89 ? 9.385 6.497 -7.607 1.00 90.56 89 GLU A C 1
ATOM 771 O O . GLU A 1 89 ? 8.230 6.927 -7.600 1.00 90.56 89 GLU A O 1
ATOM 776 N N . ILE A 1 90 ? 9.664 5.216 -7.341 1.00 92.69 90 ILE A N 1
ATOM 777 C CA . ILE A 1 90 ? 8.631 4.206 -7.064 1.00 92.69 90 ILE A CA 1
ATOM 778 C C . ILE A 1 90 ? 7.817 4.587 -5.823 1.00 92.69 90 ILE A C 1
ATOM 780 O O . ILE A 1 90 ? 6.585 4.592 -5.871 1.00 92.69 90 ILE A O 1
ATOM 784 N N . GLU A 1 91 ? 8.482 4.966 -4.728 1.00 92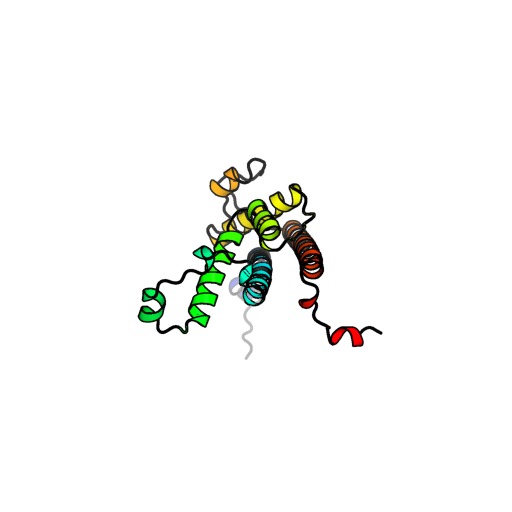.19 91 GLU A N 1
ATOM 785 C CA . GLU A 1 91 ? 7.805 5.425 -3.512 1.00 92.19 91 GLU A CA 1
ATOM 786 C C . GLU A 1 91 ? 6.895 6.627 -3.778 1.00 92.19 91 GLU A C 1
ATOM 788 O O . GLU A 1 91 ? 5.767 6.674 -3.287 1.00 92.19 91 GLU A O 1
ATOM 793 N N . GLN A 1 92 ? 7.347 7.598 -4.577 1.00 91.44 92 GLN A N 1
ATOM 794 C CA . GLN A 1 92 ? 6.521 8.748 -4.938 1.00 91.44 92 GLN A CA 1
ATOM 795 C C . GLN A 1 92 ? 5.262 8.335 -5.702 1.00 91.44 92 GLN A C 1
ATOM 797 O O . GLN A 1 92 ? 4.207 8.930 -5.478 1.00 91.44 92 GLN A O 1
ATOM 802 N N . LYS A 1 93 ? 5.336 7.331 -6.589 1.00 92.00 93 LYS A N 1
ATOM 803 C CA . LYS A 1 93 ? 4.144 6.815 -7.281 1.00 92.00 93 LYS A CA 1
ATOM 804 C C . LYS A 1 93 ? 3.222 6.064 -6.325 1.00 92.00 93 LYS A C 1
ATOM 806 O O . LYS A 1 93 ? 2.024 6.325 -6.350 1.00 92.00 93 LYS A O 1
ATOM 811 N N . LEU A 1 94 ? 3.764 5.209 -5.454 1.00 90.62 94 LEU A N 1
ATOM 812 C CA . LEU A 1 94 ? 2.987 4.455 -4.461 1.00 90.62 94 LEU A CA 1
ATOM 813 C C . LEU A 1 94 ? 2.245 5.371 -3.484 1.00 90.62 94 LEU A C 1
ATOM 815 O O . LEU A 1 94 ? 1.095 5.104 -3.147 1.00 90.62 94 LEU A O 1
ATOM 819 N N . ARG A 1 95 ? 2.861 6.483 -3.064 1.00 86.62 95 ARG A N 1
ATOM 820 C CA . ARG A 1 95 ? 2.244 7.453 -2.140 1.00 86.62 95 ARG A CA 1
ATOM 821 C C . ARG A 1 95 ? 1.069 8.223 -2.751 1.00 86.62 95 ARG A C 1
ATOM 823 O O . ARG A 1 95 ? 0.240 8.745 -2.001 1.00 86.62 95 ARG A O 1
ATOM 830 N N . LYS A 1 96 ? 0.960 8.296 -4.084 1.00 84.94 96 LYS A N 1
ATOM 831 C CA . LYS A 1 96 ? -0.240 8.833 -4.755 1.00 84.94 96 LYS A CA 1
ATOM 832 C C . LYS A 1 96 ? -1.430 7.904 -4.525 1.00 84.94 96 LYS A C 1
ATOM 834 O O . LYS A 1 96 ? -1.266 6.789 -4.049 1.00 84.94 96 LYS A O 1
ATOM 839 N N . ASN A 1 97 ? -2.645 8.356 -4.833 1.00 86.81 97 ASN A N 1
ATOM 840 C CA . ASN A 1 97 ? -3.816 7.480 -4.744 1.00 86.81 97 ASN A CA 1
ATOM 841 C C . ASN A 1 97 ? -3.625 6.201 -5.598 1.00 86.81 97 ASN A C 1
ATOM 843 O O . ASN A 1 97 ? -2.877 6.206 -6.580 1.00 86.81 97 ASN A O 1
ATOM 847 N N . PHE A 1 98 ? -4.288 5.107 -5.210 1.00 92.06 98 PHE A N 1
ATOM 848 C CA . PHE A 1 98 ? -4.120 3.815 -5.883 1.00 92.06 98 PHE A CA 1
ATOM 849 C C . PHE A 1 98 ? -4.558 3.843 -7.350 1.00 92.06 98 PHE A C 1
ATOM 851 O O . PHE A 1 98 ? -3.973 3.142 -8.167 1.00 92.06 98 PHE A O 1
ATOM 858 N N . PHE A 1 99 ? -5.508 4.708 -7.712 1.00 91.06 99 PHE A N 1
ATOM 859 C CA . PHE A 1 99 ? -5.905 4.910 -9.105 1.00 91.06 99 PHE A CA 1
ATOM 860 C C . PHE A 1 99 ? -4.713 5.338 -9.974 1.00 91.06 99 PHE A C 1
ATOM 862 O O . PHE A 1 99 ? -4.372 4.673 -10.946 1.00 91.06 99 PHE A O 1
ATOM 869 N N . ASN A 1 100 ? -4.011 6.393 -9.560 1.00 92.12 100 ASN A N 1
ATOM 870 C CA . ASN A 1 100 ? -2.835 6.909 -10.255 1.00 92.12 100 ASN A CA 1
ATOM 871 C C . ASN A 1 100 ? -1.689 5.891 -10.262 1.00 92.12 100 ASN A C 1
ATOM 873 O O . ASN A 1 100 ? -0.906 5.848 -11.208 1.00 92.12 100 ASN A O 1
ATOM 877 N N . PHE A 1 101 ? -1.560 5.100 -9.194 1.00 93.62 101 PHE A N 1
ATOM 878 C CA . PHE A 1 101 ? -0.555 4.047 -9.105 1.00 93.62 101 PHE A CA 1
ATOM 879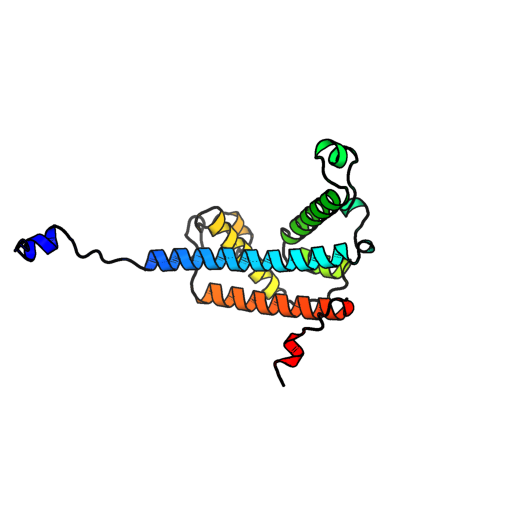 C C . PHE A 1 101 ? -0.799 2.940 -10.140 1.00 93.62 101 PHE A C 1
ATOM 881 O O . PHE A 1 101 ? 0.105 2.599 -10.905 1.00 93.62 101 PHE A O 1
ATOM 888 N N . PHE A 1 102 ? -2.019 2.408 -10.210 1.00 93.38 102 PHE A N 1
ATOM 889 C CA . PHE A 1 102 ? -2.352 1.352 -11.161 1.00 93.38 102 PHE A CA 1
ATOM 890 C C . PHE A 1 102 ? -2.390 1.861 -12.606 1.00 93.38 102 PHE A C 1
ATOM 892 O O . PHE A 1 102 ? -1.930 1.163 -13.510 1.00 93.38 102 PHE A O 1
ATOM 899 N N . GLU A 1 103 ? -2.823 3.103 -12.833 1.00 92.50 103 GLU A N 1
ATOM 900 C CA . GLU A 1 103 ? -2.713 3.762 -14.138 1.00 92.50 103 GLU A CA 1
ATOM 901 C C . GLU A 1 103 ? -1.245 3.906 -14.571 1.00 92.50 103 GLU A C 1
ATOM 903 O O . GLU A 1 103 ? -0.901 3.619 -15.719 1.00 92.50 103 GLU A O 1
ATOM 908 N N . TYR A 1 104 ? -0.355 4.300 -13.653 1.00 92.50 104 TYR A N 1
ATOM 909 C CA . TYR A 1 104 ? 1.082 4.370 -13.918 1.00 92.50 104 TYR A CA 1
ATOM 910 C C . TYR A 1 104 ? 1.648 3.001 -14.308 1.00 92.50 104 TYR A C 1
ATOM 912 O O . TYR A 1 104 ? 2.343 2.898 -15.320 1.00 92.50 104 TYR A O 1
ATOM 920 N N . CYS A 1 105 ? 1.306 1.948 -13.560 1.00 93.38 105 CYS A N 1
ATOM 921 C CA . CYS A 1 105 ? 1.723 0.583 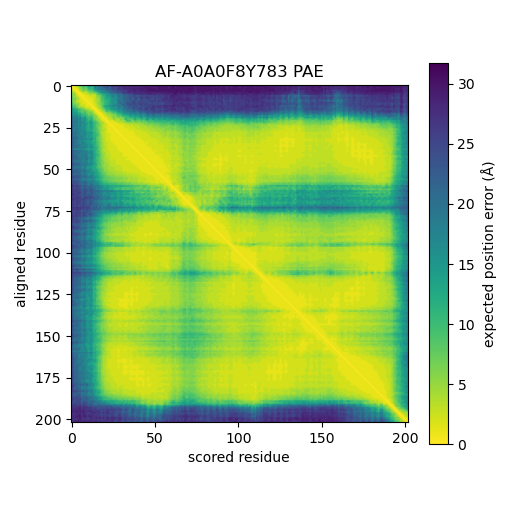-13.879 1.00 93.38 105 CYS A CA 1
ATOM 922 C C . CYS A 1 105 ? 1.197 0.137 -15.249 1.00 93.38 105 CYS A C 1
ATOM 924 O O . CYS A 1 105 ? 1.935 -0.453 -16.033 1.00 93.38 105 CYS A O 1
ATOM 926 N N . SER A 1 106 ? -0.049 0.475 -15.581 1.00 93.19 106 SER A N 1
ATOM 927 C CA . SER A 1 106 ? -0.625 0.164 -16.888 1.00 93.19 106 SER A CA 1
ATOM 928 C C . SER A 1 106 ? 0.126 0.849 -18.029 1.00 93.19 106 SER A C 1
ATOM 930 O O . SER A 1 106 ? 0.515 0.196 -18.992 1.00 93.19 106 SER A O 1
ATOM 932 N N . LYS A 1 107 ? 0.425 2.145 -17.892 1.00 92.25 107 LYS A N 1
ATOM 933 C CA . LYS A 1 107 ? 1.137 2.914 -18.924 1.00 92.25 107 LYS A CA 1
ATOM 934 C C . LYS A 1 107 ? 2.596 2.495 -19.091 1.00 92.25 107 LYS A C 1
ATOM 936 O O . LYS A 1 107 ? 3.073 2.425 -20.217 1.00 92.25 107 LYS A O 1
ATOM 941 N N . LYS A 1 108 ? 3.315 2.254 -17.991 1.00 91.19 108 LYS A N 1
ATOM 942 C CA . LYS A 1 108 ? 4.762 1.972 -18.018 1.00 91.19 108 LYS A CA 1
ATOM 943 C C . LYS A 1 108 ? 5.093 0.511 -18.275 1.00 91.19 108 LYS A C 1
ATOM 945 O O . LYS A 1 108 ? 6.076 0.218 -18.941 1.00 91.19 108 LYS A O 1
ATOM 950 N N . LEU A 1 109 ? 4.297 -0.394 -17.718 1.00 91.50 109 LEU A N 1
ATOM 951 C CA . LEU A 1 109 ? 4.568 -1.830 -17.736 1.00 91.50 109 LEU A CA 1
ATOM 952 C C . LEU A 1 109 ? 3.551 -2.612 -18.582 1.00 91.50 109 LEU A C 1
ATOM 954 O O . LEU A 1 109 ? 3.662 -3.829 -18.698 1.00 91.50 109 LEU A O 1
ATOM 958 N N . GLY A 1 110 ? 2.548 -1.943 -19.159 1.00 91.50 110 GLY A N 1
ATOM 959 C CA . GLY A 1 110 ? 1.496 -2.601 -19.934 1.00 91.50 110 GLY A CA 1
ATOM 960 C C . GLY A 1 110 ? 0.570 -3.473 -19.084 1.00 91.50 110 GLY A C 1
ATOM 961 O O . GLY A 1 110 ? -0.069 -4.374 -19.622 1.00 91.50 110 GLY A O 1
ATOM 962 N N . LEU A 1 111 ? 0.521 -3.261 -17.762 1.00 92.75 111 LEU A N 1
ATOM 963 C CA . LEU A 1 111 ? -0.273 -4.103 -16.865 1.00 92.75 111 LEU A CA 1
ATOM 964 C C . LEU A 1 111 ? -1.768 -3.796 -16.980 1.00 92.75 111 LEU A C 1
ATOM 966 O O . LEU A 1 111 ? -2.193 -2.636 -16.953 1.00 92.75 111 LEU A O 1
ATOM 970 N N . LYS A 1 112 ? -2.576 -4.848 -17.061 1.00 88.94 112 LYS A N 1
ATOM 971 C CA . LYS A 1 112 ? -4.034 -4.783 -17.011 1.00 88.94 112 LYS A CA 1
ATOM 972 C C . LYS A 1 112 ? -4.479 -5.268 -15.640 1.00 88.94 112 LYS A C 1
ATOM 974 O O . LYS A 1 112 ? -4.255 -6.415 -15.286 1.00 88.94 112 LYS A O 1
ATOM 979 N N . HIS A 1 113 ? -5.109 -4.389 -14.877 1.00 84.06 113 HIS A N 1
ATOM 980 C CA . HIS A 1 113 ? -5.699 -4.719 -13.585 1.00 84.06 113 HIS A CA 1
ATOM 981 C C . HIS A 1 113 ? -7.220 -4.662 -13.716 1.00 84.06 113 HIS A C 1
ATOM 983 O O . HIS A 1 113 ? -7.749 -3.754 -14.355 1.00 84.06 113 HIS A O 1
ATOM 989 N N . ASN A 1 114 ? -7.914 -5.612 -13.093 1.00 85.62 114 ASN A N 1
ATOM 990 C CA . ASN A 1 114 ? -9.377 -5.685 -13.100 1.00 85.62 114 ASN A CA 1
ATOM 991 C C . ASN A 1 114 ? -9.975 -5.203 -11.769 1.00 85.62 114 ASN A C 1
ATOM 993 O O . ASN A 1 114 ? -11.108 -5.542 -11.433 1.00 85.62 114 ASN A O 1
ATOM 997 N N . LEU A 1 115 ? -9.217 -4.403 -11.011 1.00 88.38 115 LEU A N 1
ATOM 998 C CA . LEU A 1 115 ? -9.684 -3.821 -9.760 1.00 88.38 115 LEU A CA 1
ATOM 999 C C . LEU A 1 115 ? -10.863 -2.898 -10.029 1.00 88.38 115 LEU A C 1
ATOM 1001 O O . LEU A 1 115 ? -10.784 -1.966 -10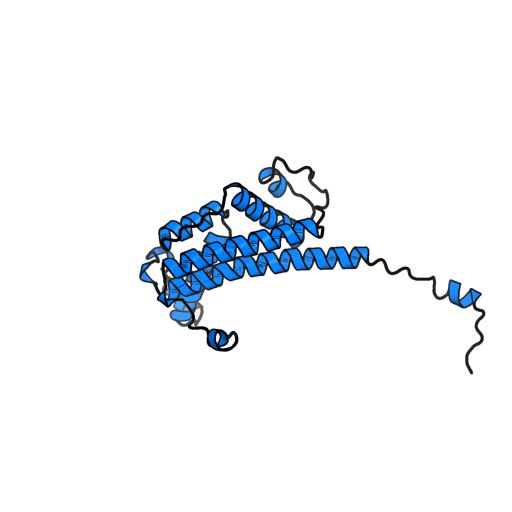.837 1.00 88.38 115 LEU A O 1
ATOM 1005 N N . SER A 1 116 ? -11.957 -3.141 -9.318 1.00 92.56 116 SER A N 1
ATOM 1006 C CA . SER A 1 116 ? -13.118 -2.277 -9.406 1.00 92.56 116 SER A CA 1
ATOM 1007 C C . SER A 1 116 ? -12.806 -0.905 -8.801 1.00 92.56 116 SER A C 1
ATOM 1009 O O . SER A 1 116 ? -11.910 -0.731 -7.969 1.00 92.56 116 SER A O 1
ATOM 1011 N N . LYS A 1 117 ? -13.597 0.106 -9.173 1.00 91.19 117 LYS A N 1
ATOM 1012 C CA . LYS A 1 117 ? -13.517 1.423 -8.525 1.00 91.19 117 LYS A CA 1
ATOM 1013 C C . LYS A 1 117 ? -13.721 1.311 -7.007 1.00 91.19 117 LYS A C 1
ATOM 1015 O O . LYS A 1 117 ? -13.081 2.042 -6.257 1.00 91.19 117 LYS A O 1
ATOM 1020 N N . THR A 1 118 ? -14.585 0.394 -6.572 1.00 93.00 118 THR A N 1
ATOM 1021 C CA . THR A 1 118 ? -14.855 0.113 -5.158 1.00 93.00 118 THR A CA 1
ATOM 1022 C C . THR A 1 118 ? -13.612 -0.417 -4.447 1.00 93.00 118 THR A C 1
ATOM 1024 O O . THR A 1 118 ? -13.260 0.107 -3.395 1.00 93.00 118 THR A O 1
ATOM 1027 N N . ASP A 1 119 ? -12.885 -1.356 -5.058 1.00 94.81 119 ASP A N 1
ATOM 1028 C CA . ASP A 1 119 ? -11.633 -1.895 -4.506 1.00 94.81 119 ASP A CA 1
ATOM 1029 C C . ASP A 1 119 ? -10.591 -0.791 -4.294 1.00 94.81 119 ASP A C 1
ATOM 1031 O O . ASP A 1 119 ? -9.975 -0.688 -3.236 1.00 94.81 119 ASP A O 1
ATOM 1035 N N . ILE A 1 120 ? -10.425 0.096 -5.280 1.00 93.50 120 ILE A N 1
ATOM 1036 C CA . ILE A 1 120 ? -9.477 1.220 -5.204 1.00 93.50 120 ILE A CA 1
ATOM 1037 C C . ILE A 1 120 ? -9.855 2.200 -4.082 1.00 93.50 120 ILE A C 1
ATOM 1039 O O . ILE A 1 120 ? -8.974 2.734 -3.392 1.00 93.50 120 ILE A O 1
ATOM 1043 N N . VAL A 1 121 ? -11.153 2.454 -3.896 1.00 92.69 121 VAL A N 1
ATOM 1044 C CA . VAL A 1 121 ? -11.660 3.302 -2.808 1.00 92.69 121 VAL A CA 1
ATOM 1045 C C . VAL A 1 121 ? -11.375 2.655 -1.453 1.00 92.69 121 VAL A C 1
ATOM 1047 O O . VAL A 1 121 ? -10.825 3.326 -0.579 1.00 92.69 121 VAL A O 1
ATOM 1050 N N . GLU A 1 122 ? -11.645 1.359 -1.292 1.00 94.75 122 GLU A N 1
ATOM 1051 C CA . GLU A 1 122 ? -11.377 0.646 -0.038 1.00 94.75 122 GLU A CA 1
ATOM 1052 C C . GLU A 1 122 ? -9.874 0.553 0.272 1.00 94.75 122 GLU A C 1
ATOM 1054 O O . GLU A 1 122 ? -9.464 0.862 1.391 1.00 94.75 122 GLU A O 1
ATOM 1059 N N . LEU A 1 123 ? -9.011 0.279 -0.716 1.00 95.38 123 LEU A N 1
ATOM 1060 C CA . LEU A 1 123 ? -7.551 0.356 -0.546 1.00 95.38 123 LEU A CA 1
ATOM 1061 C C . LEU A 1 123 ? -7.110 1.741 -0.044 1.00 95.38 123 LEU A C 1
ATOM 1063 O O . LEU A 1 123 ? -6.294 1.872 0.874 1.00 95.38 123 LEU A O 1
ATOM 1067 N N . THR A 1 124 ? -7.680 2.800 -0.627 1.00 93.69 124 THR A N 1
ATOM 1068 C CA . THR A 1 124 ? -7.385 4.184 -0.232 1.00 93.69 124 THR A CA 1
ATOM 1069 C C . THR A 1 124 ? -7.856 4.478 1.193 1.00 93.69 124 THR A C 1
ATOM 1071 O O . THR A 1 124 ? -7.150 5.164 1.941 1.00 93.69 124 THR A O 1
ATOM 1074 N N . LYS A 1 125 ? -9.013 3.943 1.590 1.00 94.88 125 LYS A N 1
ATOM 1075 C CA . LYS A 1 125 ? -9.544 4.035 2.952 1.00 94.88 125 LYS A CA 1
ATOM 1076 C C . LYS A 1 125 ? -8.645 3.310 3.950 1.00 94.88 125 LYS A C 1
ATOM 1078 O O . LYS A 1 125 ? -8.249 3.940 4.929 1.00 94.88 125 LYS A O 1
ATOM 1083 N N . PHE A 1 126 ? -8.224 2.070 3.687 1.00 96.56 126 PHE A N 1
ATOM 1084 C CA . PHE A 1 126 ? -7.285 1.347 4.559 1.00 96.56 126 PHE A CA 1
ATOM 1085 C C . PHE A 1 126 ? -5.976 2.113 4.763 1.00 96.56 126 PHE A C 1
ATOM 1087 O O . PHE A 1 126 ? -5.492 2.206 5.894 1.00 96.56 126 PHE A O 1
ATOM 1094 N N . ARG A 1 127 ? -5.464 2.780 3.718 1.00 95.75 127 ARG A N 1
ATOM 1095 C CA . ARG A 1 127 ? -4.319 3.695 3.851 1.00 95.75 127 ARG A CA 1
ATOM 1096 C C . ARG A 1 127 ? -4.589 4.815 4.847 1.00 95.75 127 ARG A C 1
ATOM 1098 O O . ARG A 1 127 ? -3.730 5.129 5.670 1.00 95.75 127 ARG A O 1
ATOM 1105 N N . GLN A 1 128 ? -5.755 5.458 4.752 1.00 95.81 128 GLN A N 1
ATOM 1106 C CA . GLN A 1 128 ? -6.093 6.551 5.664 1.00 95.81 128 GLN A CA 1
ATOM 1107 C C . GLN A 1 128 ? -6.242 6.037 7.097 1.00 95.81 128 GLN A C 1
ATOM 1109 O O . GLN A 1 128 ? -5.671 6.644 7.997 1.00 95.81 128 GLN A O 1
ATOM 1114 N N . VAL A 1 129 ? -6.904 4.893 7.308 1.00 96.94 129 VAL A N 1
ATOM 1115 C CA . VAL A 1 129 ? -7.017 4.268 8.638 1.00 96.94 129 VAL A CA 1
ATOM 1116 C C . VAL A 1 129 ? -5.628 3.969 9.208 1.00 96.94 129 VAL A C 1
ATOM 1118 O O . VAL A 1 129 ? -5.327 4.381 10.327 1.00 96.94 129 VAL A O 1
ATOM 1121 N N . ARG A 1 130 ? -4.728 3.352 8.430 1.00 96.44 130 ARG A N 1
ATOM 1122 C CA . ARG A 1 130 ? -3.333 3.122 8.839 1.00 96.44 130 ARG A CA 1
ATOM 1123 C C . ARG A 1 130 ? -2.643 4.425 9.243 1.00 96.44 130 ARG A C 1
ATOM 1125 O O . ARG A 1 130 ? -1.972 4.465 10.271 1.00 96.44 130 ARG A O 1
ATOM 1132 N N . ASN A 1 131 ? -2.821 5.502 8.480 1.00 95.88 131 ASN A N 1
ATOM 1133 C CA . ASN A 1 131 ? -2.211 6.796 8.792 1.00 95.88 131 ASN A CA 1
ATOM 1134 C C . ASN A 1 131 ? -2.725 7.396 10.104 1.00 95.88 131 ASN A C 1
ATOM 1136 O O . ASN A 1 131 ? -1.913 7.934 10.859 1.00 95.88 131 ASN A O 1
ATOM 1140 N N . LEU A 1 132 ? -4.015 7.240 10.422 1.00 97.38 132 LEU A N 1
ATOM 1141 C CA . LEU A 1 132 ? -4.549 7.650 11.724 1.00 97.38 132 LEU A CA 1
ATOM 1142 C C . LEU A 1 132 ? -3.803 6.952 12.867 1.00 97.38 132 LEU A C 1
ATOM 1144 O O . LEU A 1 132 ? -3.423 7.591 13.845 1.00 97.38 132 LEU A O 1
ATOM 1148 N N . TYR A 1 133 ? -3.545 5.650 12.747 1.00 96.69 133 TYR A N 1
ATOM 1149 C CA . TYR A 1 133 ? -2.860 4.872 13.786 1.00 96.69 133 TYR A CA 1
ATOM 1150 C C . TYR A 1 133 ? -1.352 5.099 13.863 1.00 96.69 133 TYR A C 1
ATOM 1152 O O . TYR A 1 133 ? -0.766 4.957 14.940 1.00 96.69 133 TYR A O 1
ATOM 1160 N N . VAL A 1 134 ? -0.716 5.465 12.753 1.00 95.38 134 VAL A N 1
ATOM 1161 C CA . VAL A 1 134 ? 0.712 5.799 12.747 1.00 95.38 134 VAL A CA 1
ATOM 1162 C C . VAL A 1 134 ? 0.970 7.197 13.297 1.00 95.38 134 VAL A C 1
ATOM 1164 O O . VAL A 1 134 ? 1.938 7.374 14.030 1.00 95.38 134 VAL A O 1
ATOM 1167 N N . HIS A 1 135 ? 0.114 8.175 12.992 1.00 93.62 135 HIS A N 1
ATOM 1168 C CA . HIS A 1 135 ? 0.395 9.583 13.300 1.00 93.62 135 HIS A CA 1
ATOM 1169 C C . HIS A 1 135 ? -0.471 10.187 14.414 1.00 93.62 135 HIS A C 1
ATOM 1171 O O . HIS A 1 135 ? -0.052 11.161 15.031 1.00 93.62 135 HI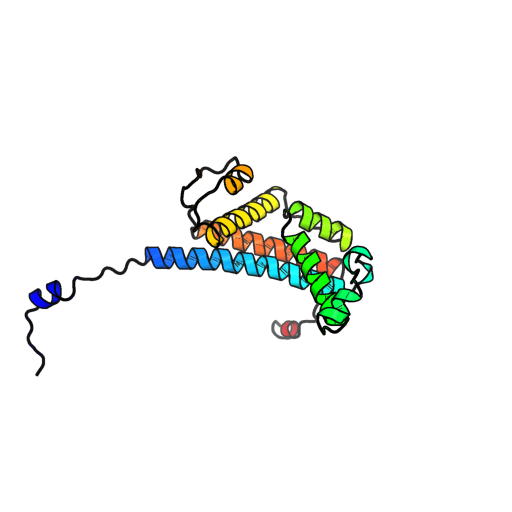S A O 1
ATOM 1177 N N . GLY A 1 136 ? -1.653 9.633 14.696 1.00 91.56 136 GLY A N 1
ATOM 1178 C CA . GLY A 1 136 ? -2.650 10.243 15.588 1.00 91.56 136 GLY A CA 1
ATOM 1179 C C . GLY A 1 136 ? -3.286 9.286 16.596 1.00 91.56 136 GLY A C 1
ATOM 1180 O O . GLY A 1 136 ? -4.372 9.571 17.094 1.00 91.56 136 GLY A O 1
ATOM 1181 N N . ASP A 1 137 ? -2.660 8.136 16.871 1.00 93.88 137 ASP A N 1
ATOM 1182 C CA . ASP A 1 137 ? -3.197 7.080 17.752 1.00 93.88 137 ASP A CA 1
ATOM 1183 C C . ASP A 1 137 ? -4.627 6.625 17.380 1.00 93.88 137 ASP A C 1
ATOM 1185 O O . ASP A 1 137 ? -5.473 6.332 18.225 1.00 93.88 137 ASP A O 1
ATOM 1189 N N . GLY A 1 138 ? -4.923 6.607 16.080 1.00 95.88 138 GLY A N 1
ATOM 1190 C CA . GLY A 1 138 ? -6.221 6.206 15.542 1.00 95.88 138 GLY A CA 1
ATOM 1191 C C . GLY A 1 138 ? -7.293 7.294 15.630 1.00 95.88 138 GLY A C 1
ATOM 1192 O O . GLY A 1 138 ? -8.446 7.021 15.312 1.00 95.88 138 GLY A O 1
ATOM 1193 N N . ARG A 1 139 ? -6.963 8.520 16.057 1.00 97.94 139 ARG A N 1
ATOM 1194 C CA . ARG A 1 139 ? -7.924 9.631 16.108 1.00 97.94 139 ARG A CA 1
ATOM 1195 C C . ARG A 1 139 ? -8.168 10.209 14.725 1.00 97.94 139 ARG A C 1
ATOM 1197 O O . ARG A 1 139 ? -7.224 10.607 14.055 1.00 97.94 139 ARG A O 1
ATOM 1204 N N . VAL A 1 140 ? -9.436 10.309 14.344 1.00 97.69 140 VAL A N 1
ATOM 1205 C CA . VAL A 1 140 ? -9.868 10.870 13.061 1.00 97.69 140 VAL A CA 1
ATOM 1206 C C . VAL A 1 140 ? -9.520 12.355 12.968 1.00 97.69 140 VAL A C 1
ATOM 1208 O O . VAL A 1 140 ? -9.817 13.135 13.876 1.00 97.69 140 VAL A O 1
ATOM 1211 N N . ASP A 1 141 ? -8.919 12.755 11.854 1.00 96.00 141 ASP A N 1
ATOM 1212 C CA . ASP A 1 141 ? -8.583 14.137 11.526 1.00 96.00 141 ASP A CA 1
ATOM 1213 C C . ASP A 1 141 ? -9.414 14.654 10.334 1.00 96.00 141 ASP A C 1
ATOM 1215 O O . ASP A 1 141 ? -10.263 13.952 9.782 1.00 96.00 141 ASP A O 1
ATOM 1219 N N . ASN A 1 142 ? -9.198 15.918 9.953 1.00 95.50 142 ASN A N 1
ATOM 1220 C CA . ASN A 1 142 ? -9.892 16.507 8.804 1.00 95.50 142 ASN A CA 1
ATOM 1221 C C . ASN A 1 142 ? -9.538 15.766 7.505 1.00 95.50 142 ASN A C 1
ATOM 1223 O O . ASN A 1 142 ? -10.421 15.488 6.703 1.00 95.50 142 ASN A O 1
ATOM 1227 N N . LEU A 1 143 ? -8.267 15.386 7.338 1.00 93.81 143 LEU A N 1
ATOM 1228 C CA . LEU A 1 143 ? -7.776 14.729 6.128 1.00 93.81 143 LEU A CA 1
ATOM 1229 C C . LEU A 1 143 ? -8.481 13.391 5.871 1.00 93.81 143 LEU A C 1
ATOM 1231 O O . LEU A 1 143 ? -8.775 13.055 4.722 1.00 93.81 143 LEU A O 1
ATOM 1235 N N . PHE A 1 144 ? -8.744 12.621 6.927 1.00 96.12 144 PHE A N 1
ATOM 1236 C CA . PHE A 1 144 ? -9.513 11.389 6.837 1.00 96.12 144 PHE A CA 1
ATOM 1237 C C . PHE A 1 144 ? -10.943 11.654 6.366 1.00 96.12 144 PHE A C 1
ATOM 1239 O O . PHE A 1 144 ? -11.390 10.983 5.436 1.00 96.12 144 PHE A O 1
ATOM 1246 N N . ASN A 1 145 ? -11.635 12.626 6.965 1.00 94.25 145 ASN A N 1
ATOM 1247 C CA . ASN A 1 145 ? -13.022 12.945 6.617 1.00 94.25 145 ASN A CA 1
ATOM 1248 C C . ASN A 1 145 ? -13.146 13.496 5.194 1.00 94.25 145 ASN A C 1
ATOM 1250 O O . ASN A 1 145 ? -14.026 13.064 4.456 1.00 94.25 145 ASN A O 1
ATOM 1254 N N . ASP A 1 146 ? -12.219 14.357 4.770 1.00 93.75 146 ASP A N 1
ATOM 1255 C CA . ASP A 1 146 ? -12.196 14.914 3.412 1.00 93.75 146 ASP A CA 1
ATOM 1256 C C . ASP A 1 146 ? -12.073 13.810 2.349 1.00 93.75 146 ASP A C 1
ATOM 1258 O O . ASP A 1 146 ? -12.664 13.884 1.272 1.00 93.75 146 ASP A O 1
ATOM 1262 N N . LYS A 1 147 ? -11.315 12.750 2.655 1.00 90.56 147 LYS A N 1
ATOM 1263 C CA . LYS A 1 147 ? -11.128 11.595 1.764 1.00 90.56 147 LYS A CA 1
ATOM 1264 C C . LYS A 1 147 ? -12.197 10.517 1.916 1.00 90.56 147 LYS A C 1
ATOM 1266 O O . LYS A 1 147 ? -12.319 9.674 1.031 1.00 90.56 147 LYS A O 1
ATOM 1271 N N . ASN A 1 148 ? -12.941 10.522 3.018 1.00 92.38 148 ASN A N 1
ATOM 1272 C CA . ASN A 1 148 ? -13.978 9.543 3.333 1.00 92.38 148 ASN A CA 1
ATOM 1273 C C . ASN A 1 148 ? -15.259 10.268 3.784 1.00 92.38 148 ASN A C 1
ATOM 1275 O O . ASN A 1 148 ? -15.684 10.091 4.926 1.00 92.38 148 ASN A O 1
ATOM 1279 N N . PRO A 1 149 ? -15.902 11.065 2.908 1.00 90.50 149 PRO A N 1
ATOM 1280 C CA . PRO A 1 149 ? -17.013 11.942 3.295 1.00 90.50 149 PRO A CA 1
ATOM 1281 C C . PRO A 1 149 ? -18.251 11.188 3.802 1.00 90.50 149 PRO A C 1
ATOM 1283 O O . PRO A 1 149 ? -19.053 11.746 4.539 1.00 90.50 149 PRO A O 1
ATOM 1286 N N . ASN A 1 150 ? -18.390 9.909 3.442 1.00 91.62 150 ASN A N 1
ATOM 1287 C CA . ASN A 1 150 ? -19.491 9.044 3.878 1.00 91.62 150 ASN A CA 1
ATOM 1288 C C . ASN A 1 150 ? -19.160 8.244 5.153 1.00 91.62 150 ASN A C 1
ATOM 1290 O O . ASN A 1 150 ? -19.918 7.357 5.541 1.00 91.62 150 ASN A O 1
ATOM 1294 N N . SER A 1 151 ? -18.004 8.491 5.773 1.00 92.62 151 SER A N 1
ATOM 1295 C CA . SER A 1 151 ? -17.620 7.833 7.019 1.00 92.62 151 SER A CA 1
ATOM 1296 C C . SER A 1 151 ? -18.540 8.268 8.167 1.00 92.62 151 SER A C 1
ATOM 1298 O O . SER A 1 151 ? -18.786 9.463 8.321 1.00 92.62 151 SER A O 1
ATOM 1300 N N . PRO A 1 152 ? -18.983 7.342 9.038 1.00 94.94 152 PRO A N 1
ATOM 1301 C CA . PRO A 1 152 ? -19.759 7.694 10.226 1.00 94.94 152 PRO A CA 1
ATOM 1302 C C . PRO A 1 152 ? -18.907 8.317 11.346 1.00 94.94 152 PRO A C 1
ATOM 1304 O O . PRO A 1 152 ? -19.451 8.763 12.353 1.00 94.94 152 PRO A O 1
ATOM 1307 N N . TYR A 1 153 ? -17.576 8.305 11.220 1.00 95.75 153 TYR A N 1
ATOM 1308 C CA . TYR A 1 153 ? -16.675 8.826 12.246 1.00 95.75 153 TYR A CA 1
ATOM 1309 C C . TYR A 1 153 ? -16.531 10.348 12.183 1.00 95.75 153 TYR A C 1
ATOM 1311 O O . TYR A 1 153 ? -16.342 10.920 11.113 1.00 95.75 153 TYR A O 1
ATOM 1319 N N . VAL A 1 154 ? -16.520 10.991 13.351 1.00 95.81 154 VAL A N 1
ATOM 1320 C CA . VAL A 1 154 ? -16.299 12.439 13.486 1.00 95.81 154 VAL A CA 1
ATOM 1321 C C . VAL A 1 154 ? -14.869 12.760 13.922 1.00 95.81 154 VAL A C 1
ATOM 1323 O O . VAL A 1 154 ? -14.177 11.937 14.522 1.00 95.81 154 VAL A O 1
ATOM 1326 N N . LYS A 1 155 ? -14.409 13.987 13.651 1.00 96.88 155 LYS A N 1
ATOM 1327 C CA . LYS A 1 155 ? -13.071 14.452 14.051 1.00 96.88 155 LYS A CA 1
ATOM 1328 C C . LYS A 1 155 ? -12.824 14.244 15.553 1.00 96.88 155 LYS A C 1
ATOM 1330 O O . LYS A 1 155 ? -13.661 14.585 16.382 1.00 96.88 155 LYS A O 1
ATOM 1335 N N . GLY A 1 156 ? -11.648 13.726 15.902 1.00 96.19 156 GLY A N 1
ATOM 1336 C CA . GLY A 1 156 ? -11.207 13.465 17.275 1.00 96.19 156 GLY A CA 1
ATOM 1337 C C . GLY A 1 156 ? -11.683 12.128 17.849 1.00 96.19 156 GLY A C 1
ATOM 1338 O O . GLY A 1 156 ? -11.091 11.652 18.827 1.00 96.19 156 GLY A O 1
ATOM 1339 N N . GLN A 1 157 ? -12.689 11.498 17.229 1.00 97.44 157 GLN A N 1
ATOM 1340 C CA . GLN A 1 157 ? -13.133 10.151 17.569 1.00 97.44 157 GLN A CA 1
ATOM 1341 C C . GLN A 1 157 ? -12.024 9.144 17.259 1.00 97.44 157 GLN A C 1
ATOM 1343 O O . GLN A 1 157 ? -11.325 9.260 16.251 1.00 97.44 157 GLN A O 1
ATOM 1348 N N . LYS A 1 158 ? -11.867 8.140 18.125 1.00 96.06 158 LYS A N 1
ATOM 1349 C CA . LYS A 1 158 ? -10.970 7.018 17.855 1.00 96.06 158 LYS A CA 1
ATOM 1350 C C . LYS A 1 158 ? -11.638 6.092 16.842 1.00 96.06 158 LYS A C 1
ATOM 1352 O O . LYS A 1 158 ? -12.733 5.587 17.093 1.00 96.06 158 LYS A O 1
ATOM 1357 N N . TYR A 1 159 ? -10.992 5.906 15.698 1.00 97.06 159 TYR A N 1
ATOM 1358 C CA . TYR A 1 159 ? -11.385 4.905 14.720 1.00 97.06 159 TYR A CA 1
ATOM 1359 C C . TYR A 1 159 ? -11.295 3.526 15.383 1.00 97.06 159 TYR A C 1
ATOM 1361 O O . TYR A 1 159 ? -10.378 3.294 16.165 1.00 97.06 159 TYR A O 1
ATOM 1369 N N . LYS A 1 160 ? -12.251 2.627 15.142 1.00 94.81 160 LYS A N 1
ATOM 1370 C CA . LYS A 1 160 ? -12.227 1.278 15.721 1.00 94.81 160 LYS A CA 1
ATOM 1371 C C . LYS A 1 160 ? -11.679 0.295 14.690 1.00 94.81 160 LYS A C 1
ATOM 1373 O O . LYS A 1 160 ? -12.210 0.213 13.587 1.00 94.81 160 LYS A O 1
ATOM 1378 N N . ILE A 1 161 ? -10.645 -0.458 15.063 1.00 94.88 161 ILE A N 1
ATOM 1379 C CA . ILE A 1 161 ? -10.223 -1.653 14.323 1.00 94.88 161 ILE A CA 1
ATOM 1380 C C . ILE A 1 161 ? -10.867 -2.863 14.992 1.00 94.88 161 ILE A C 1
ATOM 1382 O O . ILE A 1 161 ? -10.783 -3.022 16.212 1.00 94.88 161 ILE A O 1
ATOM 1386 N N . ASP A 1 162 ? -11.498 -3.709 14.194 1.00 94.06 162 ASP A N 1
ATOM 1387 C CA . ASP A 1 162 ? -11.980 -5.018 14.608 1.00 94.06 162 ASP A CA 1
ATOM 1388 C C . ASP A 1 162 ? -11.485 -6.114 13.656 1.00 94.06 162 ASP A C 1
ATOM 1390 O O . ASP A 1 162 ? -10.792 -5.846 12.672 1.00 94.06 162 ASP A O 1
ATOM 1394 N N . ASP A 1 163 ? -11.804 -7.363 14.001 1.00 94.81 163 ASP A N 1
ATOM 1395 C CA . ASP A 1 163 ? -11.400 -8.546 13.240 1.00 94.81 163 ASP A CA 1
ATOM 1396 C C . ASP A 1 163 ? -11.909 -8.486 11.788 1.00 94.81 163 ASP A C 1
ATOM 1398 O O . ASP A 1 163 ? -11.175 -8.827 10.862 1.00 94.81 163 ASP A O 1
ATOM 1402 N N . ASN A 1 164 ? -13.135 -7.994 11.575 1.00 96.25 164 ASN A N 1
ATOM 1403 C CA . ASN A 1 164 ? -13.732 -7.891 10.243 1.00 96.25 164 ASN A CA 1
ATOM 1404 C C . ASN A 1 164 ? -12.955 -6.907 9.371 1.00 96.25 164 ASN A C 1
ATOM 1406 O O . ASN A 1 164 ? -12.573 -7.253 8.260 1.00 96.25 164 ASN A O 1
ATOM 1410 N N . LEU A 1 165 ? -12.629 -5.727 9.904 1.00 95.94 165 LEU A N 1
ATOM 1411 C CA . LEU A 1 165 ? -11.858 -4.729 9.170 1.00 95.94 165 LEU A CA 1
ATOM 1412 C C . LEU A 1 165 ? -10.483 -5.254 8.733 1.00 95.94 165 LEU A C 1
ATOM 1414 O O . LEU A 1 165 ? -10.040 -4.971 7.620 1.00 95.94 165 LEU A O 1
ATOM 1418 N N . LEU A 1 166 ? -9.798 -6.002 9.604 1.00 96.94 166 LEU A N 1
ATOM 1419 C CA . LEU A 1 166 ? -8.506 -6.603 9.266 1.00 96.94 166 LEU A CA 1
ATOM 1420 C C . LEU A 1 166 ? -8.651 -7.705 8.214 1.00 96.94 166 LEU A C 1
ATOM 1422 O O . LEU A 1 166 ? -7.850 -7.752 7.282 1.00 96.94 166 LEU A O 1
ATOM 1426 N N . ASN A 1 167 ? -9.668 -8.557 8.339 1.00 97.31 167 ASN A N 1
ATOM 1427 C CA . ASN A 1 167 ? -9.931 -9.628 7.381 1.00 97.31 167 ASN A CA 1
ATOM 1428 C C . ASN A 1 167 ? -10.279 -9.070 5.997 1.00 97.31 167 ASN A C 1
ATOM 1430 O O . ASN A 1 167 ? -9.683 -9.496 5.010 1.00 97.31 167 ASN A O 1
ATOM 1434 N N . ASP A 1 168 ? -11.166 -8.078 5.927 1.00 97.38 168 ASP A N 1
ATOM 1435 C CA . ASP A 1 168 ? -11.549 -7.416 4.677 1.00 97.38 168 ASP A CA 1
ATOM 1436 C C . ASP A 1 168 ? -10.329 -6.788 3.992 1.00 97.38 168 ASP A C 1
ATOM 1438 O O . ASP A 1 168 ? -10.135 -6.937 2.784 1.00 97.38 168 ASP A O 1
ATOM 1442 N N . MET A 1 169 ? -9.458 -6.141 4.774 1.00 97.81 169 MET A N 1
ATOM 1443 C CA . MET A 1 169 ? -8.213 -5.571 4.266 1.00 97.81 169 MET A CA 1
ATOM 1444 C C . MET A 1 169 ? -7.289 -6.643 3.685 1.00 97.81 169 MET A C 1
ATOM 1446 O O . MET A 1 169 ? -6.793 -6.487 2.570 1.00 97.81 169 MET A O 1
ATOM 1450 N N . VAL A 1 170 ? -7.052 -7.729 4.422 1.00 97.75 170 VAL A N 1
ATOM 1451 C CA . VAL A 1 170 ? -6.159 -8.809 3.981 1.00 97.75 170 VAL A CA 1
ATOM 1452 C C . VAL A 1 170 ? -6.709 -9.499 2.732 1.00 97.75 170 VAL A C 1
ATOM 1454 O O . VAL A 1 170 ? -5.953 -9.732 1.791 1.00 97.75 170 VAL A O 1
ATOM 1457 N N . LEU A 1 171 ? -8.014 -9.773 2.676 1.00 97.56 171 LEU A N 1
ATOM 1458 C CA . LEU A 1 171 ? -8.655 -10.360 1.496 1.00 97.56 171 LEU A CA 1
ATOM 1459 C C . LEU A 1 171 ? -8.516 -9.453 0.271 1.00 97.56 171 LEU A C 1
ATOM 1461 O O . LEU A 1 171 ? -8.157 -9.926 -0.810 1.00 97.56 171 LEU A O 1
ATOM 1465 N N . LEU A 1 172 ? -8.730 -8.146 0.446 1.00 97.44 172 LEU A N 1
ATOM 1466 C CA . LEU A 1 172 ? -8.554 -7.177 -0.629 1.00 97.44 172 LEU A CA 1
ATOM 1467 C C . LEU A 1 172 ? -7.095 -7.104 -1.099 1.00 97.44 172 LEU A C 1
ATOM 1469 O O . LEU A 1 172 ? -6.843 -7.036 -2.302 1.00 97.44 172 LEU A O 1
ATOM 1473 N N . PHE A 1 173 ? -6.129 -7.158 -0.179 1.00 97.62 173 PHE A N 1
ATOM 1474 C CA . PHE A 1 173 ? -4.705 -7.185 -0.520 1.00 97.62 173 PHE A CA 1
ATOM 1475 C C . PHE A 1 173 ? -4.323 -8.433 -1.302 1.00 97.62 173 PHE A C 1
ATOM 1477 O O . PHE A 1 173 ? -3.646 -8.309 -2.319 1.00 97.62 173 PHE A O 1
ATOM 1484 N N . ILE A 1 174 ? -4.779 -9.610 -0.870 1.00 96.75 174 ILE A N 1
ATOM 1485 C CA . ILE A 1 174 ? -4.512 -10.876 -1.560 1.00 96.75 174 ILE A CA 1
ATOM 1486 C C . ILE A 1 174 ? -5.067 -10.826 -2.983 1.00 96.75 174 ILE A C 1
ATOM 1488 O O . ILE A 1 174 ? -4.325 -11.078 -3.927 1.00 96.75 174 ILE A O 1
ATOM 1492 N N . ASN A 1 175 ? -6.333 -10.432 -3.146 1.00 95.06 175 ASN A N 1
ATOM 1493 C CA . ASN A 1 175 ? -6.957 -10.302 -4.463 1.00 95.06 175 ASN A CA 1
ATOM 1494 C C . ASN A 1 175 ? -6.193 -9.309 -5.359 1.00 95.06 175 ASN A C 1
ATOM 1496 O O . ASN A 1 175 ? -5.940 -9.569 -6.533 1.00 95.06 175 ASN A O 1
ATOM 1500 N N . CYS A 1 176 ? -5.782 -8.174 -4.795 1.00 95.88 176 CYS A N 1
ATOM 1501 C CA . CYS A 1 176 ? -5.030 -7.154 -5.513 1.00 95.88 176 CYS A CA 1
ATOM 1502 C C . CYS A 1 176 ? -3.640 -7.641 -5.953 1.00 95.88 176 CYS A C 1
ATOM 1504 O O . CYS A 1 176 ? -3.257 -7.431 -7.104 1.00 95.88 176 CYS A O 1
ATOM 1506 N N . ILE A 1 177 ? -2.912 -8.329 -5.069 1.00 95.62 177 ILE A N 1
ATOM 1507 C CA . ILE A 1 177 ? -1.615 -8.941 -5.379 1.00 95.62 177 ILE A CA 1
ATOM 1508 C C . ILE A 1 177 ? -1.775 -10.002 -6.468 1.00 95.62 177 ILE A C 1
ATOM 1510 O O . ILE A 1 177 ? -1.056 -9.946 -7.456 1.00 95.62 177 ILE A O 1
ATOM 1514 N N . GLN A 1 178 ? -2.748 -10.908 -6.343 1.00 94.06 178 GLN A N 1
ATOM 1515 C CA . GLN A 1 178 ? -2.993 -11.957 -7.339 1.00 94.06 178 GLN A CA 1
ATOM 1516 C C . GLN A 1 178 ? -3.246 -11.370 -8.730 1.00 94.06 178 GLN A C 1
ATOM 1518 O O . GLN A 1 178 ? -2.590 -11.757 -9.691 1.00 94.06 178 GLN A O 1
ATOM 1523 N N . GLN A 1 179 ? -4.122 -10.369 -8.837 1.00 93.44 179 GLN A N 1
ATOM 1524 C CA . GLN A 1 179 ? -4.380 -9.707 -10.118 1.00 93.44 179 GLN A CA 1
ATOM 1525 C C . GLN A 1 179 ? -3.149 -8.983 -10.673 1.00 93.44 179 GLN A C 1
ATOM 1527 O O . GLN A 1 179 ? -2.927 -8.967 -11.886 1.00 93.44 179 GLN A O 1
ATOM 1532 N N . PHE A 1 180 ? -2.358 -8.355 -9.801 1.00 94.00 180 PHE A N 1
ATOM 1533 C CA . PHE A 1 180 ? -1.117 -7.709 -10.208 1.00 94.00 180 PHE A CA 1
ATOM 1534 C C . PHE A 1 180 ? -0.115 -8.735 -10.746 1.00 94.00 180 PHE A C 1
ATOM 1536 O O . PHE A 1 180 ? 0.468 -8.506 -11.804 1.00 94.00 180 PHE A O 1
ATOM 1543 N N . ASP A 1 181 ? 0.036 -9.867 -10.065 1.00 92.94 181 ASP A N 1
ATOM 1544 C CA . ASP A 1 181 ? 0.952 -10.946 -10.432 1.00 92.94 181 ASP A CA 1
ATOM 1545 C C . ASP A 1 181 ? 0.551 -11.608 -11.739 1.00 92.94 181 ASP A C 1
ATOM 1547 O O . ASP A 1 181 ? 1.393 -11.759 -12.622 1.00 92.94 181 ASP A O 1
ATOM 1551 N N . ASP A 1 182 ? -0.732 -11.923 -11.909 1.00 91.69 182 ASP A N 1
ATOM 1552 C CA . ASP A 1 182 ? -1.259 -12.482 -13.152 1.00 91.69 182 ASP A CA 1
ATOM 1553 C C . ASP A 1 182 ? -0.963 -11.550 -14.331 1.00 91.69 182 ASP A C 1
ATOM 1555 O O . ASP A 1 182 ? -0.471 -11.981 -15.380 1.00 91.69 182 ASP A O 1
ATOM 1559 N N . SER A 1 183 ? -1.185 -10.244 -14.151 1.00 92.50 183 SER A N 1
ATOM 1560 C CA . SER A 1 183 ? -0.856 -9.271 -15.187 1.00 92.50 183 SER A CA 1
ATOM 1561 C C . SER A 1 183 ? 0.647 -9.145 -15.414 1.00 92.50 183 SER A C 1
ATOM 1563 O O . SER A 1 183 ? 1.068 -8.953 -16.556 1.00 92.50 183 SER A O 1
ATOM 1565 N N . LEU A 1 184 ? 1.453 -9.194 -14.355 1.00 91.44 184 LEU A N 1
ATOM 1566 C CA . LEU A 1 184 ? 2.900 -9.067 -14.446 1.00 91.44 184 LEU A CA 1
ATOM 1567 C C . LEU A 1 184 ? 3.497 -10.268 -15.180 1.00 91.44 184 LEU A C 1
ATOM 1569 O O . LEU A 1 184 ? 4.311 -10.084 -16.077 1.00 91.44 184 LEU A O 1
ATOM 1573 N N . LEU A 1 185 ? 3.057 -11.481 -14.855 1.00 90.69 185 LEU A N 1
ATOM 1574 C CA . LEU A 1 185 ? 3.490 -12.716 -15.505 1.00 90.69 185 LEU A CA 1
ATOM 1575 C C . LEU A 1 185 ? 3.012 -12.797 -16.954 1.00 90.69 185 LEU A C 1
ATOM 1577 O O . LEU A 1 185 ? 3.737 -13.316 -17.800 1.00 90.69 185 LEU A O 1
ATOM 1581 N N . HIS A 1 186 ? 1.836 -12.248 -17.264 1.00 89.50 186 HIS A N 1
ATOM 1582 C CA . HIS A 1 186 ? 1.375 -12.133 -18.643 1.00 89.50 186 HIS A CA 1
ATOM 1583 C C . HIS A 1 186 ? 2.264 -11.190 -19.468 1.00 89.50 186 HIS A C 1
ATOM 1585 O O . HIS A 1 186 ? 2.695 -11.551 -20.563 1.00 89.50 186 HIS A O 1
ATOM 1591 N N . SER A 1 187 ? 2.574 -10.000 -18.941 1.00 88.31 187 SER A N 1
ATOM 1592 C CA . SER A 1 187 ? 3.410 -9.007 -19.634 1.00 88.31 187 SER A CA 1
ATOM 1593 C C . SER A 1 187 ? 4.900 -9.364 -19.635 1.00 88.31 187 SER A C 1
ATOM 1595 O O . SER A 1 187 ? 5.631 -8.990 -20.552 1.00 88.31 187 SER A O 1
ATOM 1597 N N . PHE A 1 188 ? 5.360 -10.104 -18.626 1.00 87.00 188 PHE A N 1
ATOM 1598 C CA . PHE A 1 188 ? 6.757 -10.489 -18.443 1.00 87.00 188 PHE A CA 1
ATOM 1599 C C . PHE A 1 188 ? 6.892 -11.972 -18.046 1.00 87.00 188 PHE A C 1
ATOM 1601 O O . PHE A 1 188 ? 7.322 -12.280 -16.932 1.00 87.00 188 PHE A O 1
ATOM 1608 N N . PRO A 1 189 ? 6.625 -12.925 -18.960 1.00 84.69 189 PRO A N 1
ATOM 1609 C CA . PRO A 1 189 ? 6.680 -14.359 -18.647 1.00 84.69 189 PRO A CA 1
ATOM 1610 C C . PRO A 1 189 ? 8.053 -14.841 -18.161 1.00 84.69 189 PRO A C 1
ATOM 1612 O O . PRO A 1 189 ? 8.152 -15.807 -17.406 1.00 84.69 189 PRO A O 1
ATOM 1615 N N . ALA A 1 190 ? 9.127 -14.150 -18.555 1.00 80.56 190 ALA A N 1
ATOM 1616 C CA . ALA A 1 190 ? 10.491 -14.423 -18.103 1.00 80.56 190 ALA A CA 1
ATOM 1617 C C . ALA A 1 190 ? 10.706 -14.178 -16.595 1.00 80.56 190 ALA A C 1
ATOM 1619 O O . ALA A 1 190 ? 11.685 -14.671 -16.041 1.00 80.56 190 ALA A O 1
ATOM 1620 N N . LEU A 1 191 ? 9.806 -13.438 -15.932 1.00 74.31 191 LEU A N 1
ATOM 1621 C CA . LEU A 1 191 ? 9.803 -13.265 -14.476 1.00 74.31 191 LEU A CA 1
ATOM 1622 C C . LEU A 1 191 ? 9.191 -14.463 -13.740 1.00 74.31 191 LEU A C 1
ATOM 1624 O O . LEU A 1 191 ? 9.303 -14.538 -12.517 1.00 74.31 191 LEU A O 1
ATOM 1628 N N . SER A 1 192 ? 8.561 -15.403 -14.456 1.00 73.75 192 SER A N 1
ATOM 1629 C CA . SER A 1 192 ? 8.072 -16.635 -13.846 1.00 73.75 192 SER A CA 1
ATOM 1630 C C . SER A 1 192 ? 9.248 -17.408 -13.246 1.00 73.75 192 SER A C 1
ATOM 1632 O O . SER A 1 192 ? 10.165 -17.861 -13.935 1.00 73.75 192 SER A O 1
ATOM 1634 N N . ILE A 1 193 ? 9.249 -17.543 -11.922 1.00 65.19 193 ILE A N 1
ATOM 1635 C CA . ILE A 1 193 ? 10.199 -18.422 -11.257 1.00 65.19 193 ILE A CA 1
ATOM 1636 C C . ILE A 1 193 ? 9.775 -19.839 -11.643 1.00 65.19 193 ILE A C 1
ATOM 1638 O O . ILE A 1 193 ? 8.661 -20.263 -11.325 1.00 65.19 193 ILE A O 1
ATOM 1642 N N . LYS A 1 194 ? 10.660 -20.602 -12.298 1.00 52.75 194 LYS A N 1
ATOM 1643 C CA . LYS A 1 194 ? 10.563 -22.068 -12.288 1.00 52.75 194 LYS A CA 1
ATOM 1644 C C . LYS A 1 194 ? 10.772 -22.508 -10.844 1.00 52.75 194 LYS A C 1
ATOM 1646 O O . LYS A 1 194 ? 11.887 -22.785 -10.425 1.00 52.75 194 LYS A O 1
ATOM 1651 N N . SER A 1 195 ? 9.706 -22.461 -10.058 1.00 46.28 195 SER A N 1
ATOM 1652 C CA . SER A 1 195 ? 9.735 -22.821 -8.653 1.00 46.28 195 SER A CA 1
ATOM 1653 C C . SER A 1 195 ? 10.193 -24.273 -8.529 1.00 46.28 195 SER A C 1
ATOM 1655 O O . SER A 1 195 ? 9.532 -25.175 -9.051 1.00 46.28 195 SER A O 1
ATOM 1657 N N . GLU A 1 196 ? 11.301 -24.517 -7.827 1.00 48.00 196 GLU A N 1
ATOM 1658 C CA . GLU A 1 196 ? 11.726 -25.874 -7.455 1.00 48.00 196 GLU A CA 1
ATOM 1659 C C . GLU A 1 196 ? 10.665 -26.591 -6.593 1.00 48.00 196 GLU A C 1
ATOM 1661 O O . GLU A 1 196 ? 10.616 -27.820 -6.574 1.00 48.00 196 GLU A O 1
ATOM 1666 N N . TYR A 1 197 ? 9.726 -25.851 -5.986 1.00 44.66 197 TYR A N 1
ATOM 1667 C CA . TYR A 1 197 ? 8.593 -26.403 -5.235 1.00 44.66 197 TYR A CA 1
ATOM 1668 C C . TYR A 1 197 ? 7.484 -26.994 -6.114 1.00 44.66 197 TYR A C 1
ATOM 1670 O O . TYR A 1 197 ? 6.650 -27.742 -5.611 1.00 44.66 197 TYR A O 1
ATOM 1678 N N . SER A 1 198 ? 7.496 -26.763 -7.432 1.00 41.19 198 SER A N 1
ATOM 1679 C CA . SER A 1 198 ? 6.586 -27.457 -8.363 1.00 41.19 198 SER A CA 1
ATOM 1680 C C . SER A 1 198 ? 6.836 -28.972 -8.451 1.00 41.19 198 SER A C 1
ATOM 1682 O O . SER A 1 198 ? 6.021 -29.699 -9.014 1.00 41.19 198 SER A O 1
ATOM 1684 N N . LYS A 1 199 ? 7.936 -29.471 -7.866 1.00 40.75 199 LYS A N 1
ATOM 1685 C CA . LYS A 1 199 ? 8.222 -30.908 -7.722 1.00 40.75 199 LYS A CA 1
ATOM 1686 C C . LYS A 1 199 ? 7.714 -31.523 -6.414 1.00 40.75 199 LYS A C 1
ATOM 1688 O O . LYS A 1 199 ? 7.774 -32.739 -6.284 1.00 40.75 199 LYS A O 1
ATOM 1693 N N . VAL A 1 200 ? 7.245 -30.718 -5.459 1.00 46.88 200 VAL A N 1
ATOM 1694 C CA . VAL A 1 200 ? 6.844 -31.189 -4.116 1.00 46.88 200 VAL A CA 1
ATOM 1695 C C . VAL A 1 200 ? 5.335 -31.458 -4.027 1.00 46.88 200 VAL A C 1
ATOM 1697 O O . VAL A 1 200 ? 4.866 -32.051 -3.063 1.00 46.88 200 VAL A O 1
ATOM 1700 N N . ILE A 1 201 ? 4.570 -31.093 -5.059 1.00 40.66 201 ILE A N 1
ATOM 1701 C CA . ILE A 1 201 ? 3.152 -31.439 -5.187 1.00 40.66 201 ILE A CA 1
ATOM 1702 C C . ILE A 1 201 ? 2.981 -32.264 -6.466 1.00 40.66 201 ILE A C 1
ATOM 1704 O O . ILE A 1 201 ? 2.626 -31.745 -7.525 1.00 40.66 201 ILE A O 1
ATOM 1708 N N . LYS A 1 202 ? 3.303 -33.551 -6.369 1.00 36.25 202 LYS A N 1
ATOM 1709 C CA . LYS A 1 202 ? 2.818 -34.607 -7.257 1.00 36.25 202 LYS A CA 1
ATOM 1710 C C . LYS A 1 202 ? 2.436 -35.808 -6.415 1.00 36.25 202 LYS A C 1
ATOM 1712 O O . LYS A 1 202 ? 3.208 -36.113 -5.482 1.00 36.25 202 LYS A O 1
#

Foldseek 3Di:
DPPPDPVVVVCVVCVPPPPDCVVVVLVVLLCLLLVLLVVLLVVQLVLQLVVCVVPVVLDDCVQQDDDPVVCVVPVDDSVVSSSVSNSVSSVVLSPPQVVSNVVVCCVRQVFDFPQDPVLSLLSNLSVVQNVCCVPPVQFDDPVNCVSVVVDPDDGRDRDDGDPVSSVVNNVSSVSRVVSRVVRNCVSCVVPDPPDPCVVVPD

pLDDT: mean 86.32, std 13.41, range [36.25, 97.94]

Secondary structure (DSSP, 8-state):
------HHHHHHHS------THHHHHHHHHHHHHHHHHHHHHHHHHHHHHHHHH-GGGS-HHHH---HHHHHHHT--HHHHHHHHHHHHHHHHHHS-HHHHHHHHHHHH-------HHHHHHHHHHHHHHHHHHHSTTB--HHHHHH-TT-SPPTTPBPPP-HHHHHHHHHHHHHHHHHHHHHHHHH-GGG----GGGGS--

Organism: NCBI:txid412755

Mean predicted aligned error: 8.49 Å

Sequence (202 aa):
LKPTLNPEIWKILYPQIKIDFSKFKEINFRNNLIYFYSEFEFYFYKCLKHCFIKRPELLEEKEVSIPIKSILDNNYSLEEEVQKKLGKEIEQKLRKNFFNFFEYCSKKLGLKHNLSKTDIVELTKFRQVRNLYVHGDGRVDNLFNDKNPNSPYVKGQKYKIDDNLLNDMVLLFINCIQQFDDSLLHSFPALSIKSEYSKVIK

Solvent-accessible surface area (backbone atoms only — not comparable to full-atom values): 11875 Å² total; per-residue (Å²): 135,82,81,86,68,55,71,68,56,48,48,68,78,50,58,84,76,77,80,70,58,65,61,54,52,51,52,51,49,52,50,49,50,47,47,55,53,50,52,56,54,48,48,54,49,51,55,51,54,51,50,41,72,77,41,54,86,62,55,55,67,82,63,68,67,73,61,68,64,62,44,71,76,63,79,47,55,72,66,57,51,48,53,52,43,45,50,52,53,51,50,58,42,62,73,41,60,55,64,62,32,53,51,47,43,25,73,59,62,65,37,65,71,86,73,48,74,65,54,43,51,50,55,49,48,52,52,46,56,39,47,22,50,75,76,46,78,22,28,37,45,69,71,49,38,74,77,38,76,85,53,92,74,51,74,68,40,68,63,84,84,52,72,66,61,54,49,56,50,51,52,50,50,51,54,51,49,52,42,49,48,56,23,45,40,68,67,37,55,86,72,56,72,83,54,78,65,70,71,74,72,123